Protein AF-A0A8T4LZ49-F1 (afdb_monomer)

Solvent-accessible surface area (backbone atoms only — not comparable to full-atom values): 13316 Å² total; per-residue (Å²): 95,79,39,62,16,75,84,80,66,46,79,37,66,28,42,91,64,69,101,40,47,48,26,28,69,70,57,28,54,73,73,71,58,72,73,68,67,41,66,16,76,84,78,63,50,75,35,56,60,43,73,95,54,20,29,58,67,58,40,39,60,74,76,37,44,67,60,52,49,46,52,48,42,36,72,76,60,71,44,56,63,67,63,48,48,66,46,26,48,32,8,75,86,83,59,47,53,89,60,33,45,79,39,53,76,47,76,83,64,45,92,81,68,53,94,77,70,69,52,70,88,46,52,42,15,26,24,69,64,61,48,50,30,53,74,30,81,88,43,22,64,61,50,45,51,58,39,42,77,71,71,44,86,63,82,89,78,73,83,51,71,62,55,51,66,58,48,47,58,52,52,53,49,54,53,52,55,50,53,55,50,50,55,52,51,53,53,52,52,51,57,49,50,54,51,54,55,57,55,51,74,76,70,63,74,92,69,63,61,68,63,56,49,50,52,52,51,53,50,64,72,64,65,75,76,83,127

pLDDT: mean 86.61, std 12.98, range [36.88, 98.38]

Mean predicted aligned error: 11.85 Å

Sequence (227 aa):
MKGSCIHCKKEKDIAESGKSEGFCHVCYKKILWKPKLLKCRRCNRELPMHAKGLCAGCYNSVFHIEQVNRQNVRKLHNLDMSTYGEITKSCIICGFDKIVDLHHIVDLHHIDRDHKNTSRDNLVGLCPNHHKMVHNRKYRLEVYNQLKEKGFKVPETYESDEVFKIVLPKILKLKKEKLSNETKKEKIEEDLQEKTLTESKKRAPKIDLQKELEKVYEYIKSGKFDL

Foldseek 3Di:
DWDAAPPPRDTDDFDCDDQGHSHDPVRCCVPVDDAAFDQAPPPRDTDRDDPPRHRPVVCCVVPPVVVVVQVCCCVQQVDGPVLQCVQQQAAPQPGHGDAWDKDQLCPPDDPPPDSNPNDSLRIHTHHPVLNVLCVDLVNVVVSVVSVVVVVHDHDPDDDRVVCCVVVVVVVVVVVVVVVVVVVVVVVVVVVVVVVVVVVCVVDDDPDPVVVVVVVVVVVVVVVPPPD

Secondary structure (DSSP, 8-state):
-EEE-TTT--EEEBBSSSTTBTSBHHHHHHHT--PPEEE-TTT--EEEB-GGG-BHHHHHHHHTHHHHHHHHHHHHH---HHHHHHHTSS-TTT---SS-EEEETTSS--SS--TT---GGGEEEE-HHHHHHHHSTTTHHHHHHHHHHTT----S----HHHHHHHHHHHHHHHHHHHHHHHHHHHHHHHHHHHHHHHHTTT-----HHHHHHHHHHHHHTT----

Structure (mmCIF, N/CA/C/O backbone):
data_AF-A0A8T4LZ49-F1
#
_entry.id   AF-A0A8T4LZ49-F1
#
loop_
_atom_site.group_PDB
_atom_site.id
_atom_site.type_symbol
_atom_site.label_atom_id
_atom_site.label_alt_id
_atom_site.label_comp_id
_atom_site.label_asym_id
_atom_site.label_entity_id
_atom_site.label_seq_id
_atom_site.pdbx_PDB_ins_code
_atom_site.Cartn_x
_atom_site.Cartn_y
_atom_site.Cartn_z
_atom_site.occupancy
_atom_site.B_iso_or_equiv
_atom_site.auth_seq_id
_atom_site.auth_comp_id
_atom_site.auth_asym_id
_atom_site.auth_atom_id
_atom_site.pdbx_PDB_model_num
ATOM 1 N N . MET A 1 1 ? 36.745 -6.629 -20.487 1.00 82.38 1 MET A N 1
ATOM 2 C CA . MET A 1 1 ? 38.116 -6.385 -19.996 1.00 82.38 1 MET A CA 1
ATOM 3 C C . MET A 1 1 ? 38.079 -5.394 -18.843 1.00 82.38 1 MET A C 1
ATOM 5 O O . MET A 1 1 ? 37.224 -4.509 -18.836 1.00 82.38 1 MET A O 1
ATOM 9 N N . LYS A 1 2 ? 38.963 -5.557 -17.851 1.00 92.38 2 LYS A N 1
ATOM 10 C CA . LYS A 1 2 ? 39.121 -4.568 -16.778 1.00 92.38 2 LYS A CA 1
ATOM 11 C C . LYS A 1 2 ? 39.955 -3.403 -17.303 1.00 92.38 2 LYS A C 1
ATOM 13 O O . LYS A 1 2 ? 41.006 -3.627 -17.890 1.00 92.38 2 LYS A O 1
ATOM 18 N N . GLY A 1 3 ? 39.490 -2.181 -17.089 1.00 94.06 3 GLY A N 1
ATOM 19 C CA . GLY A 1 3 ? 40.224 -0.972 -17.443 1.00 94.06 3 GLY A CA 1
ATOM 20 C C . GLY A 1 3 ? 39.734 0.242 -16.660 1.00 94.06 3 GLY A C 1
ATOM 21 O O . GLY A 1 3 ? 38.763 0.169 -15.902 1.00 94.06 3 GLY A O 1
ATOM 22 N N . SER A 1 4 ? 40.431 1.368 -16.805 1.00 96.25 4 SER A N 1
ATOM 23 C CA . SER A 1 4 ? 40.115 2.588 -16.058 1.00 96.25 4 SER A CA 1
ATOM 24 C C . SER A 1 4 ? 39.007 3.392 -16.743 1.00 96.25 4 SER A C 1
ATOM 26 O O . SER A 1 4 ? 39.105 3.742 -17.915 1.00 96.25 4 SER A O 1
ATOM 28 N N . CYS A 1 5 ? 37.929 3.691 -16.013 1.00 96.88 5 CYS A N 1
ATOM 29 C CA . CYS A 1 5 ? 36.825 4.512 -16.518 1.00 96.88 5 CYS A CA 1
ATOM 30 C C . CYS A 1 5 ? 37.247 5.982 -16.675 1.00 96.88 5 CYS A C 1
ATOM 32 O O . CYS A 1 5 ? 37.627 6.606 -15.687 1.00 96.88 5 CYS A O 1
ATOM 34 N N . ILE A 1 6 ? 37.047 6.579 -17.854 1.00 97.06 6 ILE A N 1
ATOM 35 C CA . ILE A 1 6 ? 37.432 7.971 -18.165 1.00 97.06 6 ILE A CA 1
ATOM 36 C C . ILE A 1 6 ? 36.848 8.973 -17.155 1.00 97.06 6 ILE A C 1
ATOM 38 O O . ILE A 1 6 ? 37.524 9.909 -16.734 1.00 97.06 6 ILE A O 1
ATOM 42 N N . HIS A 1 7 ? 35.601 8.769 -16.715 1.00 97.00 7 HIS A N 1
ATOM 43 C CA . HIS A 1 7 ? 34.947 9.706 -15.800 1.00 97.00 7 HIS A CA 1
ATOM 44 C C . HIS A 1 7 ? 35.311 9.480 -14.328 1.00 97.00 7 HIS A C 1
ATOM 46 O O . HIS A 1 7 ? 35.568 10.434 -13.601 1.00 97.00 7 HIS A O 1
ATOM 52 N N . CYS A 1 8 ? 35.217 8.247 -13.820 1.00 96.75 8 CYS A N 1
ATOM 53 C CA . CYS A 1 8 ? 35.392 7.996 -12.382 1.00 96.75 8 CYS A CA 1
ATOM 54 C C . CYS A 1 8 ? 36.795 7.515 -12.004 1.00 96.75 8 CYS A C 1
ATOM 56 O O . CYS A 1 8 ? 37.057 7.378 -10.813 1.00 96.75 8 CYS A O 1
ATOM 58 N N . LYS A 1 9 ? 37.662 7.256 -12.992 1.00 97.19 9 LYS A N 1
ATOM 59 C CA . LYS A 1 9 ? 39.055 6.793 -12.864 1.00 97.19 9 LYS A CA 1
ATOM 60 C C . LYS A 1 9 ? 39.241 5.504 -12.054 1.00 97.19 9 LYS A C 1
ATOM 62 O O . LYS A 1 9 ? 40.350 5.177 -11.653 1.00 97.19 9 LYS A O 1
ATOM 67 N N . LYS A 1 10 ? 38.154 4.773 -11.788 1.00 97.00 10 LYS A N 1
ATOM 68 C CA . LYS A 1 10 ? 38.184 3.476 -11.103 1.00 97.00 10 LYS A CA 1
ATOM 69 C C . LYS A 1 10 ? 38.369 2.366 -12.129 1.00 97.00 10 LYS A C 1
ATOM 71 O O . LYS A 1 10 ? 37.715 2.400 -13.175 1.00 97.00 10 LYS A O 1
ATOM 76 N N . GLU A 1 11 ? 39.177 1.370 -11.783 1.00 96.31 11 GLU A N 1
ATOM 77 C CA . GLU A 1 11 ? 39.272 0.120 -12.533 1.00 96.31 11 GLU A CA 1
ATOM 78 C C . GLU A 1 11 ? 37.961 -0.659 -12.424 1.00 96.31 11 GLU A C 1
ATOM 80 O O . GLU A 1 11 ? 37.511 -1.014 -11.331 1.00 96.31 11 GLU A O 1
ATOM 85 N N . LYS A 1 12 ? 37.304 -0.870 -13.562 1.00 95.50 12 LYS A N 1
ATOM 86 C CA . LYS A 1 12 ? 36.038 -1.600 -13.686 1.00 95.50 12 LYS A CA 1
ATOM 87 C C . LYS A 1 12 ? 35.998 -2.325 -15.023 1.00 95.50 12 LYS A C 1
ATOM 89 O O . LYS A 1 12 ? 36.832 -2.087 -15.891 1.00 95.50 12 LYS A O 1
ATOM 94 N N . ASP A 1 13 ? 34.987 -3.162 -15.210 1.00 94.06 13 ASP A N 1
ATOM 95 C CA . ASP A 1 13 ? 34.686 -3.684 -16.536 1.00 94.06 13 ASP A CA 1
ATOM 96 C C . ASP A 1 13 ? 34.249 -2.530 -17.445 1.00 94.06 13 ASP A C 1
ATOM 98 O O . ASP A 1 13 ? 33.261 -1.831 -17.176 1.00 94.06 13 ASP A O 1
ATOM 102 N N . ILE A 1 14 ? 35.039 -2.305 -18.493 1.00 94.75 14 ILE A N 1
ATOM 103 C CA . ILE A 1 14 ? 34.781 -1.312 -19.532 1.00 94.75 14 ILE A CA 1
ATOM 104 C C . ILE A 1 14 ? 34.512 -2.028 -20.854 1.00 94.75 14 ILE A C 1
ATOM 106 O O . ILE A 1 14 ? 35.040 -3.112 -21.113 1.00 94.75 14 ILE A O 1
ATOM 110 N N . ALA A 1 15 ? 33.651 -1.429 -21.675 1.00 90.06 15 ALA A N 1
ATOM 111 C CA . ALA A 1 15 ? 33.456 -1.881 -23.043 1.00 90.06 15 ALA A CA 1
ATOM 112 C C . ALA A 1 15 ? 34.656 -1.435 -23.889 1.00 90.06 15 ALA A C 1
ATOM 114 O O . ALA A 1 15 ? 35.054 -0.273 -23.813 1.00 90.06 15 ALA A O 1
ATOM 115 N N . GLU A 1 16 ? 35.209 -2.349 -24.683 1.00 87.25 16 GLU A N 1
ATOM 116 C CA . GLU A 1 16 ? 36.345 -2.078 -25.579 1.00 87.25 16 GLU A CA 1
ATOM 117 C C . GLU A 1 16 ? 35.930 -1.339 -26.854 1.00 87.25 16 GLU A C 1
ATOM 119 O O . GLU A 1 16 ? 36.753 -0.689 -27.480 1.00 87.25 16 GLU A O 1
ATOM 124 N N . SER A 1 17 ? 34.658 -1.424 -27.246 1.00 86.62 17 SER A N 1
ATOM 125 C CA . SER A 1 17 ? 34.143 -0.758 -28.440 1.00 86.62 17 SER A CA 1
ATOM 126 C C . SER A 1 17 ? 32.672 -0.366 -28.288 1.00 86.62 17 SER A C 1
ATOM 128 O O . SER A 1 17 ? 31.928 -0.901 -27.456 1.00 86.62 17 SER A O 1
ATOM 130 N N . GLY A 1 18 ? 32.238 0.598 -29.101 1.00 90.06 18 GLY A N 1
ATOM 131 C CA . GLY A 1 18 ? 30.848 1.039 -29.199 1.00 90.06 18 GLY A CA 1
ATOM 132 C C . GLY A 1 18 ? 30.521 2.280 -28.364 1.00 90.06 18 GLY A C 1
ATOM 133 O O . GLY A 1 18 ? 31.384 3.024 -27.918 1.00 90.06 18 GLY A O 1
ATOM 134 N N . LYS A 1 19 ? 29.226 2.536 -28.142 1.00 87.62 19 LYS A N 1
ATOM 135 C CA . LYS A 1 19 ? 28.744 3.798 -27.535 1.00 87.62 19 LYS A CA 1
ATOM 136 C C . LYS A 1 19 ? 29.173 4.014 -26.078 1.00 87.62 19 LYS A C 1
ATOM 138 O O . LYS A 1 19 ? 28.976 5.105 -25.551 1.00 87.62 19 LYS A O 1
ATOM 143 N N . SER A 1 20 ? 29.674 2.974 -25.420 1.00 91.12 20 SER A N 1
ATOM 144 C CA . SER A 1 20 ? 30.120 2.983 -24.024 1.00 91.12 20 SER A CA 1
ATOM 145 C C . SER A 1 20 ? 31.635 2.832 -23.875 1.00 91.12 20 SER A C 1
ATOM 147 O O . SER A 1 20 ? 32.100 2.555 -22.771 1.00 91.12 20 SER A O 1
ATOM 149 N N . GLU A 1 21 ? 32.395 2.972 -24.961 1.00 94.88 21 GLU A N 1
ATOM 150 C CA . GLU A 1 21 ? 33.853 2.849 -24.950 1.00 94.88 21 GLU A CA 1
ATOM 151 C C . GLU A 1 21 ? 34.490 3.788 -23.913 1.00 94.88 21 GLU A C 1
ATOM 153 O O . GLU A 1 21 ? 34.159 4.971 -23.831 1.00 94.88 21 GLU A O 1
ATOM 158 N N . GLY A 1 22 ? 35.348 3.233 -23.052 1.00 94.25 22 GLY A N 1
ATOM 159 C CA . GLY A 1 22 ? 36.048 3.981 -22.000 1.00 94.25 22 GLY A CA 1
ATOM 160 C C . GLY A 1 22 ? 35.195 4.416 -20.795 1.00 94.25 22 GLY A C 1
ATOM 161 O O . GLY A 1 22 ? 35.724 4.983 -19.836 1.00 94.25 22 GLY A O 1
ATOM 162 N N . PHE A 1 23 ? 33.892 4.124 -20.765 1.00 96.38 23 PHE A N 1
ATOM 163 C CA . PHE A 1 23 ? 33.030 4.406 -19.614 1.00 96.38 23 PHE A CA 1
ATOM 164 C C . PHE A 1 23 ? 32.622 3.120 -18.898 1.00 96.38 23 PHE A C 1
ATOM 166 O O . PHE A 1 23 ? 32.161 2.159 -19.506 1.00 96.38 23 PHE A O 1
ATOM 173 N N . CYS A 1 24 ? 32.678 3.121 -17.563 1.00 95.69 24 CYS A N 1
ATOM 174 C CA . CYS A 1 24 ? 31.999 2.072 -16.804 1.00 95.69 24 CYS A CA 1
ATOM 175 C C . CYS A 1 24 ? 30.475 2.189 -16.983 1.00 95.69 24 CYS A C 1
ATOM 177 O O . CYS A 1 24 ? 29.944 3.293 -17.138 1.00 95.69 24 CYS A O 1
ATOM 179 N N . HIS A 1 25 ? 29.754 1.070 -16.868 1.00 94.62 25 HIS A N 1
ATOM 180 C CA . HIS A 1 25 ? 28.297 1.005 -17.064 1.00 94.62 25 HIS A CA 1
ATOM 181 C C . HIS A 1 25 ? 27.505 2.058 -16.256 1.00 94.62 25 HIS A C 1
ATOM 183 O O . HIS A 1 25 ? 26.541 2.635 -16.761 1.00 94.62 25 HIS A O 1
ATOM 189 N N . VAL A 1 26 ? 27.929 2.365 -15.022 1.00 95.44 26 VAL A N 1
ATOM 190 C CA . VAL A 1 26 ? 27.278 3.382 -14.171 1.00 95.44 26 VAL A CA 1
ATOM 191 C C . VAL A 1 26 ? 27.479 4.798 -14.726 1.00 95.44 26 VAL A C 1
ATOM 193 O O . VAL A 1 26 ? 26.516 5.556 -14.833 1.00 95.44 26 VAL A O 1
ATOM 196 N N . CYS A 1 27 ? 28.711 5.158 -15.103 1.00 96.19 27 CYS A N 1
ATOM 197 C CA . CYS A 1 27 ? 29.015 6.468 -15.690 1.00 96.19 27 CYS A CA 1
ATOM 198 C C . CYS A 1 27 ? 28.347 6.624 -17.059 1.00 96.19 27 CYS A C 1
ATOM 200 O O . CYS A 1 27 ? 27.740 7.658 -17.322 1.00 96.19 27 CYS A O 1
ATOM 202 N N . TYR A 1 28 ? 28.377 5.577 -17.886 1.00 96.25 28 TYR A N 1
ATOM 203 C CA . TYR A 1 28 ? 27.688 5.550 -19.173 1.00 96.25 28 TYR A CA 1
ATOM 204 C C . TYR A 1 28 ? 26.189 5.845 -19.015 1.00 96.25 28 TYR A C 1
ATOM 206 O O . TYR A 1 28 ? 25.678 6.769 -19.648 1.00 96.25 28 TYR A O 1
ATOM 214 N N . LYS A 1 29 ? 25.501 5.132 -18.108 1.00 94.62 29 LYS A N 1
ATOM 215 C CA . LYS A 1 29 ? 24.071 5.350 -17.835 1.00 94.62 29 LYS A CA 1
ATOM 216 C C . LYS A 1 29 ? 23.751 6.758 -17.337 1.00 94.62 29 LYS A C 1
ATOM 218 O O . LYS A 1 29 ? 22.689 7.277 -17.654 1.00 94.62 29 LYS A O 1
ATOM 223 N N . LYS A 1 30 ? 24.644 7.356 -16.545 1.00 94.38 30 LYS A N 1
ATOM 224 C CA . LYS A 1 30 ? 24.430 8.681 -15.950 1.00 94.38 30 LYS A CA 1
ATOM 225 C C . LYS A 1 30 ? 24.674 9.829 -16.935 1.00 94.38 30 LYS A C 1
ATOM 227 O O . LYS A 1 30 ? 23.998 10.846 -16.843 1.00 94.38 30 LYS A O 1
ATOM 232 N N . ILE A 1 31 ? 25.657 9.693 -17.826 1.00 94.75 31 ILE A N 1
ATOM 233 C CA . ILE A 1 31 ? 26.181 10.817 -18.622 1.00 94.75 31 ILE A CA 1
ATOM 234 C C . ILE A 1 31 ? 25.738 10.723 -20.078 1.00 94.75 31 ILE A C 1
ATOM 236 O O . ILE A 1 31 ? 25.235 11.692 -20.644 1.00 94.75 31 ILE A O 1
ATOM 240 N N . LEU A 1 32 ? 25.948 9.556 -20.688 1.00 93.69 32 LEU A N 1
ATOM 241 C CA . LEU A 1 32 ? 25.804 9.370 -22.130 1.00 93.69 32 LEU A CA 1
ATOM 242 C C . LEU A 1 32 ? 24.441 8.798 -22.504 1.00 93.69 32 LEU A C 1
ATOM 244 O O . LEU A 1 32 ? 23.884 9.138 -23.548 1.00 93.69 32 LEU A O 1
ATOM 248 N N . TRP A 1 33 ? 23.879 7.936 -21.661 1.00 94.44 33 TRP A N 1
ATOM 249 C CA . TRP A 1 33 ? 22.603 7.307 -21.956 1.00 94.44 33 TRP A CA 1
ATOM 250 C C . TRP A 1 33 ? 21.434 8.259 -21.683 1.00 94.44 33 TRP A C 1
ATOM 252 O O . TRP A 1 33 ? 20.965 8.405 -20.557 1.00 94.44 33 TRP A O 1
ATOM 262 N N . LYS A 1 34 ? 20.937 8.889 -22.749 1.00 92.44 34 LYS A N 1
ATOM 263 C CA . LYS A 1 34 ? 19.696 9.670 -22.742 1.00 92.44 34 LYS A CA 1
ATOM 264 C C . LYS A 1 34 ? 18.638 8.901 -23.538 1.00 92.44 34 LYS A C 1
ATOM 266 O O . LYS A 1 34 ? 18.724 8.870 -24.769 1.00 92.44 34 LYS A O 1
ATOM 271 N N . PRO A 1 35 ? 17.683 8.217 -22.884 1.00 93.38 35 PRO A N 1
ATOM 272 C CA . PRO A 1 35 ? 16.662 7.474 -23.608 1.00 93.38 35 PRO A CA 1
ATOM 273 C C . PRO A 1 35 ? 15.818 8.426 -24.463 1.00 93.38 35 PRO A C 1
ATOM 275 O O . PRO A 1 35 ? 15.459 9.517 -24.022 1.00 93.38 35 PRO A O 1
ATOM 278 N N . LYS A 1 36 ? 15.489 8.007 -25.691 1.00 94.38 36 LYS A N 1
ATOM 279 C CA . LYS A 1 36 ? 14.601 8.779 -26.567 1.00 94.38 36 LYS A CA 1
ATOM 280 C C . LYS A 1 36 ? 13.205 8.830 -25.946 1.00 94.38 36 LYS A C 1
ATOM 282 O O . LYS A 1 36 ? 12.640 7.788 -25.608 1.00 94.38 36 LYS A O 1
ATOM 287 N N . LEU A 1 37 ? 12.665 10.037 -25.816 1.00 97.50 37 LEU A N 1
ATOM 288 C CA . LEU A 1 37 ? 11.282 10.245 -25.408 1.00 97.50 37 LEU A CA 1
ATOM 289 C C . LEU A 1 37 ? 10.379 9.958 -26.607 1.00 97.50 37 LEU A C 1
ATOM 291 O O . LEU A 1 37 ? 10.607 10.478 -27.697 1.00 97.50 37 LEU A O 1
ATOM 295 N N . LEU A 1 38 ? 9.377 9.108 -26.418 1.00 97.50 38 LEU A N 1
ATOM 296 C CA . LEU A 1 38 ? 8.349 8.848 -27.422 1.00 97.50 38 LEU A CA 1
ATOM 297 C C . LEU A 1 38 ? 6.978 8.888 -26.740 1.00 97.50 38 LEU A C 1
ATOM 299 O O . LEU A 1 38 ? 6.862 8.713 -25.524 1.00 97.50 38 LEU A O 1
ATOM 303 N N . LYS A 1 39 ? 5.926 9.101 -27.532 1.00 98.38 39 LYS A N 1
ATOM 304 C CA . LYS A 1 39 ? 4.544 9.105 -27.041 1.00 98.38 39 LYS A CA 1
ATOM 305 C C . LYS A 1 39 ? 4.071 7.682 -26.745 1.00 98.38 39 LYS A C 1
ATOM 307 O O . LYS A 1 39 ? 4.138 6.795 -27.596 1.00 98.38 39 LYS A O 1
ATOM 312 N N . CYS A 1 40 ? 3.564 7.464 -25.534 1.00 98.25 40 CYS A N 1
ATOM 313 C CA . CYS A 1 40 ? 2.978 6.188 -25.137 1.00 98.25 40 CYS A CA 1
ATOM 314 C C . CYS A 1 40 ? 1.639 5.941 -25.839 1.00 98.25 40 CYS A C 1
ATOM 316 O O . CYS A 1 40 ? 0.732 6.753 -25.703 1.00 98.25 40 CYS A O 1
ATOM 318 N N . ARG A 1 41 ? 1.462 4.776 -26.478 1.00 98.00 41 ARG A N 1
ATOM 319 C CA . ARG A 1 41 ? 0.231 4.440 -27.224 1.00 98.00 41 ARG A CA 1
ATOM 320 C C . ARG A 1 41 ? -1.051 4.396 -26.377 1.00 98.00 41 ARG A C 1
ATOM 322 O O . ARG A 1 41 ? -2.134 4.473 -26.935 1.00 98.00 41 ARG A O 1
ATOM 329 N N . ARG A 1 42 ? -0.942 4.233 -25.049 1.00 97.19 42 ARG A N 1
ATOM 330 C CA . ARG A 1 42 ? -2.098 4.125 -24.132 1.00 97.19 42 ARG A CA 1
ATOM 331 C C . ARG A 1 42 ? -2.431 5.431 -23.412 1.00 97.19 42 ARG A C 1
ATOM 333 O O . ARG A 1 42 ? -3.597 5.778 -23.306 1.00 97.19 42 ARG A O 1
ATOM 340 N N . CYS A 1 43 ? -1.430 6.117 -22.855 1.00 97.69 43 CYS A N 1
ATOM 341 C CA . CYS A 1 43 ? -1.651 7.327 -22.046 1.00 97.69 43 CYS A CA 1
ATOM 342 C C . CYS A 1 43 ? -1.176 8.622 -22.716 1.00 97.69 43 CYS A C 1
ATOM 344 O O . CYS A 1 43 ? -1.253 9.672 -22.089 1.00 97.69 43 CYS A O 1
ATOM 346 N N . ASN A 1 44 ? -0.627 8.554 -23.934 1.00 98.06 44 ASN A N 1
ATOM 347 C CA . ASN A 1 44 ? -0.144 9.683 -24.741 1.00 98.06 44 ASN A CA 1
ATOM 348 C C . ASN A 1 44 ? 0.948 10.570 -24.111 1.00 98.06 44 ASN A C 1
ATOM 350 O O . ASN A 1 44 ? 1.363 11.550 -24.721 1.00 98.06 44 ASN A O 1
ATOM 354 N N . ARG A 1 45 ? 1.473 10.213 -22.932 1.00 97.69 45 ARG A N 1
ATOM 355 C CA . ARG A 1 45 ? 2.607 10.904 -22.299 1.00 97.69 45 ARG A CA 1
ATOM 356 C C . ARG A 1 45 ? 3.913 10.645 -23.054 1.00 97.69 45 ARG A C 1
ATOM 358 O O . ARG A 1 45 ? 4.151 9.516 -23.490 1.00 97.69 45 ARG A O 1
ATOM 365 N N . GLU A 1 46 ? 4.763 11.665 -23.140 1.00 97.94 46 GLU A N 1
ATOM 366 C CA . GLU A 1 46 ? 6.117 11.586 -23.700 1.00 97.94 46 GLU A CA 1
ATOM 367 C C . GLU A 1 46 ? 7.107 11.131 -22.630 1.00 97.94 46 GLU A C 1
ATOM 369 O O . GLU A 1 46 ? 7.424 11.862 -21.694 1.00 97.94 46 GLU A O 1
ATOM 374 N N . LEU A 1 47 ? 7.552 9.880 -22.728 1.00 97.25 47 LEU A N 1
ATOM 375 C CA . LEU A 1 47 ? 8.396 9.236 -21.723 1.00 97.25 47 LEU A CA 1
ATOM 376 C C . LEU A 1 47 ? 9.417 8.312 -22.405 1.00 97.25 47 LEU A C 1
ATOM 378 O O . LEU A 1 47 ? 9.223 7.925 -23.561 1.00 97.25 47 LEU A O 1
ATOM 382 N N . PRO A 1 48 ? 10.486 7.902 -21.699 1.00 96.19 48 PRO A N 1
ATOM 383 C CA . PRO A 1 48 ? 11.295 6.762 -22.108 1.00 96.19 48 PRO A CA 1
ATOM 384 C C . PRO A 1 48 ? 10.399 5.534 -22.280 1.00 96.19 48 PRO A C 1
ATOM 386 O O . PRO A 1 48 ? 9.695 5.123 -21.350 1.00 96.19 48 PRO A O 1
ATOM 389 N N . MET A 1 49 ? 10.395 4.966 -23.481 1.00 95.75 49 MET A N 1
ATOM 390 C CA . MET A 1 49 ? 9.507 3.851 -23.785 1.00 95.75 49 MET A CA 1
ATOM 391 C C . MET A 1 49 ? 10.078 2.526 -23.325 1.00 95.75 49 MET A C 1
ATOM 393 O O . MET A 1 49 ? 11.273 2.262 -23.438 1.00 95.75 49 MET A O 1
ATOM 397 N N . HIS A 1 50 ? 9.175 1.682 -22.840 1.00 94.75 50 HIS A N 1
ATOM 398 C CA . HIS A 1 50 ? 9.441 0.275 -22.628 1.00 94.75 50 HIS A CA 1
ATOM 399 C C . HIS A 1 50 ? 9.094 -0.513 -23.905 1.00 94.75 50 HIS A C 1
ATOM 401 O O . HIS A 1 50 ? 8.840 0.051 -24.975 1.00 94.75 50 HIS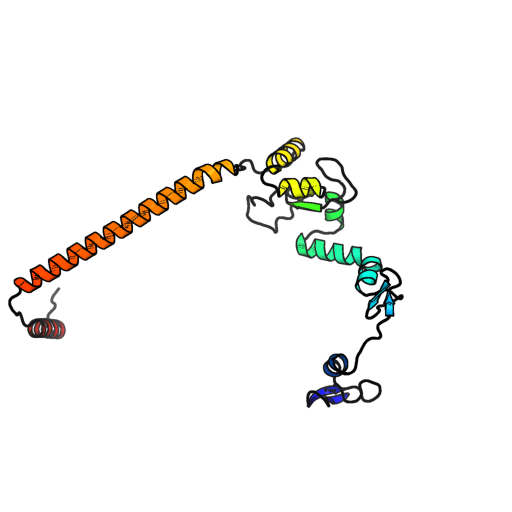 A O 1
ATOM 407 N N . ALA A 1 51 ? 9.061 -1.839 -23.800 1.00 94.31 51 ALA A N 1
ATOM 408 C CA . ALA A 1 51 ? 8.613 -2.717 -24.870 1.00 94.31 51 ALA A CA 1
ATOM 409 C C . ALA A 1 51 ? 7.173 -2.404 -25.342 1.00 94.31 51 ALA A C 1
ATOM 411 O O . ALA A 1 51 ? 6.353 -1.835 -24.615 1.00 94.31 51 ALA A O 1
ATOM 412 N N . LYS A 1 52 ? 6.858 -2.815 -26.579 1.00 96.56 52 LYS A N 1
ATOM 413 C CA . LYS A 1 52 ? 5.521 -2.723 -27.207 1.00 96.56 52 LYS A CA 1
ATOM 414 C C . LYS A 1 52 ? 4.947 -1.304 -27.348 1.00 96.56 52 LYS A C 1
ATOM 416 O O . LYS A 1 52 ? 3.740 -1.139 -27.504 1.00 96.56 52 LYS A O 1
ATOM 421 N N . GLY A 1 53 ? 5.783 -0.265 -27.305 1.00 96.56 53 GLY A N 1
ATOM 422 C CA . GLY A 1 53 ? 5.301 1.111 -27.452 1.00 96.56 53 GLY A CA 1
ATOM 423 C C . GLY A 1 53 ? 4.414 1.563 -26.287 1.00 96.56 53 GLY A C 1
ATOM 424 O O . GLY A 1 53 ? 3.557 2.432 -26.464 1.00 96.56 53 GLY A O 1
ATOM 425 N N . LEU A 1 54 ? 4.646 1.021 -25.085 1.00 97.88 54 LEU A N 1
ATOM 426 C CA . LEU A 1 54 ? 4.055 1.498 -23.834 1.00 97.88 54 LEU A CA 1
ATOM 427 C C . LEU A 1 54 ? 5.123 2.113 -22.920 1.00 97.88 54 LEU A C 1
ATOM 429 O O . LEU A 1 54 ? 6.271 1.671 -22.895 1.00 97.88 54 LEU A O 1
ATOM 433 N N . CYS A 1 55 ? 4.750 3.138 -22.151 1.00 97.38 55 CYS A N 1
ATOM 434 C CA . CYS A 1 55 ? 5.598 3.615 -21.057 1.00 97.38 55 CYS A CA 1
ATOM 435 C C . CYS A 1 55 ? 5.650 2.560 -19.940 1.00 97.38 55 CYS A C 1
ATOM 437 O O . CYS A 1 55 ? 4.750 1.723 -19.843 1.00 97.38 55 CYS A O 1
ATOM 439 N N . ALA A 1 56 ? 6.660 2.623 -19.067 1.00 96.81 56 ALA A N 1
ATOM 440 C CA . ALA A 1 56 ? 6.855 1.634 -18.000 1.00 96.81 56 ALA A CA 1
ATOM 441 C C . ALA A 1 56 ? 5.596 1.408 -17.135 1.00 96.81 56 ALA A C 1
ATOM 443 O O . ALA A 1 56 ? 5.221 0.269 -16.870 1.00 96.81 56 ALA A O 1
ATOM 444 N N . GLY A 1 57 ? 4.883 2.479 -16.764 1.00 96.19 57 GLY A N 1
ATOM 445 C CA . GLY A 1 57 ? 3.650 2.374 -15.975 1.00 96.19 57 GLY A CA 1
ATOM 446 C C . GLY A 1 57 ? 2.513 1.661 -16.715 1.00 96.19 57 GLY A C 1
ATOM 447 O O . GLY A 1 57 ? 1.884 0.761 -16.164 1.00 96.19 57 GLY A O 1
ATOM 448 N N . CYS A 1 58 ? 2.270 2.012 -17.983 1.00 97.50 58 CYS A N 1
ATOM 449 C CA . CYS A 1 58 ? 1.260 1.328 -18.794 1.00 97.50 58 CYS A CA 1
ATOM 450 C C . CYS A 1 58 ? 1.651 -0.124 -19.076 1.00 97.50 58 CYS A C 1
ATOM 452 O O . CYS A 1 58 ? 0.781 -0.984 -19.046 1.00 97.50 58 CYS A O 1
ATOM 454 N N . TYR A 1 59 ? 2.934 -0.398 -19.317 1.00 97.69 59 TYR A N 1
ATOM 455 C CA . TYR A 1 59 ? 3.442 -1.751 -19.524 1.00 97.69 59 TYR A CA 1
ATOM 456 C C . TYR A 1 59 ? 3.182 -2.630 -18.293 1.00 97.69 59 TYR A C 1
ATOM 458 O O . TYR A 1 59 ? 2.569 -3.687 -18.418 1.0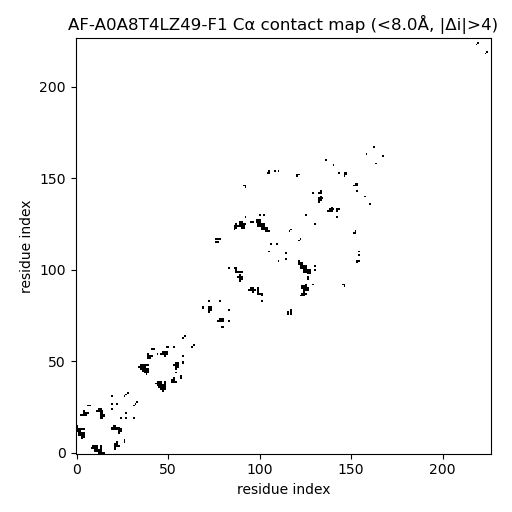0 97.69 59 TYR A O 1
ATOM 466 N N . ASN A 1 60 ? 3.538 -2.149 -17.098 1.00 96.12 60 ASN A N 1
ATOM 467 C CA . ASN A 1 60 ? 3.289 -2.871 -15.850 1.00 96.12 60 ASN A CA 1
ATOM 468 C C . ASN A 1 60 ? 1.793 -3.060 -15.582 1.00 96.12 60 ASN A C 1
ATOM 470 O O . ASN A 1 60 ? 1.375 -4.153 -15.219 1.00 96.12 60 ASN A O 1
ATOM 474 N N . SER A 1 61 ? 0.977 -2.029 -15.818 1.00 95.88 61 SER A N 1
ATOM 475 C CA . SER A 1 61 ? -0.478 -2.118 -15.651 1.00 95.88 61 SER A CA 1
ATOM 476 C C . SER A 1 61 ? -1.134 -3.136 -16.590 1.00 95.88 61 SER A C 1
ATOM 478 O O . SER A 1 61 ? -2.120 -3.742 -16.193 1.00 95.88 61 SER A O 1
ATOM 480 N N . VAL A 1 62 ? -0.639 -3.306 -17.821 1.00 96.00 62 VAL A N 1
ATOM 481 C CA . VAL A 1 62 ? -1.227 -4.256 -18.784 1.00 96.00 62 VAL A CA 1
ATOM 482 C C . VAL A 1 62 ? -0.718 -5.675 -18.553 1.00 96.00 62 VAL A C 1
ATOM 484 O O . VAL A 1 62 ? -1.507 -6.608 -18.587 1.00 96.00 62 VAL A O 1
ATOM 487 N N . PHE A 1 63 ? 0.588 -5.851 -18.348 1.00 96.31 63 PHE A N 1
ATOM 488 C CA . PHE A 1 63 ? 1.210 -7.179 -18.410 1.00 96.31 63 PHE A CA 1
ATOM 489 C C . PHE A 1 63 ? 1.611 -7.756 -17.052 1.00 96.31 63 PHE A C 1
ATOM 491 O O . PHE A 1 63 ? 1.839 -8.957 -16.956 1.00 96.31 63 PHE A O 1
ATOM 498 N N . HIS A 1 64 ? 1.723 -6.930 -16.009 1.00 95.44 64 HIS A N 1
ATOM 499 C CA . HIS A 1 64 ? 2.290 -7.351 -14.723 1.00 95.44 64 H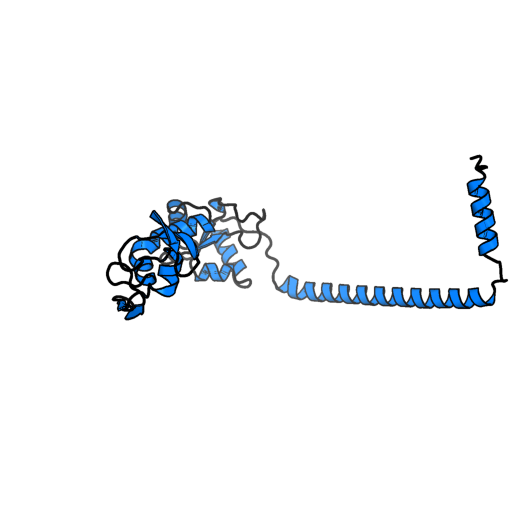IS A CA 1
ATOM 500 C C . HIS A 1 64 ? 1.436 -6.973 -13.511 1.00 95.44 64 HIS A C 1
ATOM 502 O O . HIS A 1 64 ? 1.874 -7.190 -12.382 1.00 95.44 64 HIS A O 1
ATOM 508 N N . ILE A 1 65 ? 0.227 -6.438 -13.705 1.00 93.56 65 ILE A N 1
ATOM 509 C CA . ILE A 1 65 ? -0.606 -5.968 -12.591 1.00 93.56 65 ILE A CA 1
ATOM 510 C C . ILE A 1 65 ? -0.950 -7.099 -11.617 1.00 93.56 65 ILE A C 1
ATOM 512 O O . ILE A 1 65 ? -0.813 -6.931 -10.410 1.00 93.56 65 ILE A O 1
ATOM 516 N N . GLU A 1 66 ? -1.279 -8.287 -12.123 1.00 91.12 66 GLU A N 1
ATOM 517 C CA . GLU A 1 66 ? -1.588 -9.455 -11.292 1.00 91.12 66 GLU A CA 1
ATOM 518 C C . GLU A 1 66 ? -0.373 -9.948 -10.500 1.00 91.12 66 GLU A C 1
ATOM 520 O O . GLU A 1 66 ? -0.486 -10.303 -9.328 1.00 91.12 66 GLU A O 1
ATOM 525 N N . GLN A 1 67 ? 0.812 -9.939 -11.116 1.00 93.94 67 GLN A N 1
ATOM 526 C CA . GLN A 1 67 ? 2.050 -10.341 -10.453 1.00 93.94 67 GLN A CA 1
ATOM 527 C C . GLN A 1 67 ? 2.443 -9.343 -9.358 1.00 93.94 67 GLN A C 1
ATOM 529 O O . GLN A 1 67 ? 2.849 -9.757 -8.271 1.00 93.94 67 GLN A O 1
ATOM 534 N N . VAL A 1 68 ? 2.293 -8.043 -9.628 1.00 92.06 68 VAL A N 1
ATOM 535 C CA . VAL A 1 68 ? 2.502 -6.980 -8.637 1.00 92.06 68 VAL A CA 1
ATOM 536 C C . VAL A 1 68 ? 1.520 -7.146 -7.478 1.00 92.06 68 VAL A C 1
ATOM 538 O O . VAL A 1 68 ? 1.948 -7.154 -6.327 1.00 92.06 68 VAL A O 1
ATOM 541 N N . ASN A 1 69 ? 0.236 -7.375 -7.762 1.00 89.12 69 ASN A N 1
ATOM 542 C CA . ASN A 1 69 ? -0.778 -7.610 -6.736 1.00 89.12 69 ASN A CA 1
ATOM 543 C C . ASN A 1 69 ? -0.450 -8.845 -5.891 1.00 89.12 69 ASN A C 1
ATOM 545 O O . ASN A 1 69 ? -0.431 -8.751 -4.669 1.00 89.12 69 ASN A O 1
ATOM 549 N N . ARG A 1 70 ? -0.074 -9.968 -6.512 1.00 93.12 70 ARG A N 1
ATOM 550 C CA . ARG A 1 70 ? 0.359 -11.184 -5.804 1.00 93.12 70 ARG A CA 1
ATOM 551 C C . ARG A 1 70 ? 1.532 -10.918 -4.860 1.00 93.12 70 ARG A C 1
ATOM 553 O O . ARG A 1 70 ? 1.544 -11.404 -3.732 1.00 93.12 70 ARG A O 1
ATOM 560 N N . GLN A 1 71 ? 2.534 -10.163 -5.311 1.00 93.75 71 GLN A N 1
ATOM 561 C CA . GLN A 1 71 ? 3.679 -9.807 -4.472 1.00 93.75 71 GLN A CA 1
ATOM 562 C C . GLN A 1 71 ? 3.283 -8.872 -3.329 1.00 93.75 71 GLN A C 1
ATOM 564 O O . GLN A 1 71 ? 3.769 -9.051 -2.215 1.00 93.75 71 GLN A O 1
ATOM 569 N N . ASN A 1 72 ? 2.405 -7.904 -3.586 1.00 90.62 72 ASN A N 1
ATOM 570 C CA . ASN A 1 72 ? 1.909 -6.989 -2.564 1.00 90.62 72 ASN A CA 1
ATOM 571 C C . ASN A 1 72 ? 1.094 -7.735 -1.504 1.00 90.62 72 ASN A C 1
ATOM 573 O O . ASN A 1 72 ? 1.354 -7.548 -0.322 1.00 90.62 72 ASN A O 1
ATOM 577 N N . VAL A 1 73 ? 0.202 -8.645 -1.906 1.00 89.44 73 VAL A N 1
ATOM 578 C CA . VAL A 1 73 ? -0.572 -9.499 -0.988 1.00 89.44 73 VAL A CA 1
ATOM 579 C C . VAL A 1 73 ? 0.355 -10.330 -0.103 1.00 89.44 73 VAL A C 1
ATOM 581 O O . VAL A 1 73 ? 0.204 -10.329 1.117 1.00 89.44 73 VAL A O 1
ATOM 584 N N . ARG A 1 74 ? 1.375 -10.970 -0.688 1.00 90.62 74 ARG A N 1
ATOM 585 C CA . ARG A 1 74 ? 2.365 -11.745 0.076 1.00 90.62 74 ARG A CA 1
ATOM 586 C C . ARG A 1 74 ? 3.162 -10.883 1.053 1.00 90.62 74 ARG A C 1
ATOM 588 O O . ARG A 1 74 ? 3.407 -11.311 2.169 1.00 90.62 74 ARG A O 1
ATOM 595 N N . LYS A 1 75 ? 3.565 -9.674 0.655 1.00 90.56 75 LYS A N 1
ATOM 596 C CA . LYS A 1 75 ? 4.356 -8.775 1.512 1.00 90.56 75 LYS A CA 1
ATOM 597 C C . LYS A 1 75 ? 3.538 -8.133 2.631 1.00 90.56 75 LYS A C 1
ATOM 599 O O . LYS A 1 75 ? 4.067 -7.966 3.722 1.00 90.56 75 LYS A O 1
ATOM 604 N N . LEU A 1 76 ? 2.300 -7.733 2.344 1.00 86.44 76 LEU A N 1
ATOM 605 C CA . LEU A 1 76 ? 1.453 -6.985 3.277 1.00 86.44 76 LEU A CA 1
ATOM 606 C C . LEU A 1 76 ? 0.679 -7.906 4.219 1.00 86.44 76 LEU A C 1
ATOM 608 O O . LEU A 1 76 ? 0.595 -7.613 5.404 1.00 86.44 76 LEU A O 1
ATOM 612 N N . HIS A 1 77 ? 0.140 -9.011 3.700 1.00 85.06 77 HIS A N 1
ATOM 613 C CA . HIS A 1 77 ? -0.754 -9.893 4.454 1.00 85.06 77 HIS A CA 1
ATOM 614 C C . HIS A 1 77 ? -0.162 -11.277 4.720 1.00 85.06 77 HIS A C 1
ATOM 616 O O . HIS A 1 77 ? -0.758 -12.039 5.467 1.00 85.06 77 HIS A O 1
ATOM 622 N N . ASN A 1 78 ? 0.983 -11.628 4.119 1.00 90.00 78 ASN A N 1
ATOM 623 C CA . ASN A 1 78 ? 1.578 -12.965 4.225 1.00 90.00 78 ASN A CA 1
ATOM 624 C C . ASN A 1 78 ? 0.603 -14.101 3.836 1.00 90.00 78 ASN A C 1
ATOM 626 O O . ASN A 1 78 ? 0.611 -15.178 4.424 1.00 90.00 78 ASN A O 1
ATOM 630 N N . LEU A 1 79 ? -0.247 -13.851 2.832 1.00 89.81 79 LEU A N 1
ATOM 631 C CA . LEU A 1 79 ? -1.225 -14.810 2.309 1.00 89.81 79 LEU A CA 1
ATOM 632 C C . LEU A 1 79 ? -0.861 -15.265 0.897 1.00 89.81 79 LEU A C 1
ATOM 634 O O . LEU A 1 79 ? -0.243 -14.526 0.121 1.00 89.81 79 LEU A O 1
ATOM 638 N N . ASP A 1 80 ? -1.294 -16.475 0.540 1.00 92.19 80 ASP A N 1
ATOM 639 C CA . ASP A 1 80 ? -1.310 -16.887 -0.860 1.00 92.19 80 ASP A CA 1
ATOM 640 C C . ASP A 1 80 ? -2.464 -16.219 -1.627 1.00 92.19 80 ASP A C 1
ATOM 642 O O . ASP A 1 80 ? -3.495 -15.849 -1.059 1.00 92.19 80 ASP A O 1
ATOM 646 N N . MET A 1 81 ? -2.283 -16.063 -2.940 1.00 91.31 81 MET A N 1
ATOM 647 C CA . MET A 1 81 ? -3.258 -15.412 -3.811 1.00 91.31 81 MET A CA 1
ATOM 648 C C . MET A 1 81 ? -4.593 -16.164 -3.861 1.00 91.31 81 MET A C 1
ATOM 650 O O . MET A 1 81 ? -5.625 -15.511 -3.983 1.00 91.31 81 MET A O 1
ATOM 654 N N . SER A 1 82 ? -4.590 -17.502 -3.754 1.00 94.00 82 SER A N 1
ATOM 655 C CA . SER A 1 82 ? -5.832 -18.292 -3.746 1.00 94.00 82 SER A CA 1
ATOM 656 C C . SER A 1 82 ? -6.678 -17.956 -2.522 1.00 94.00 82 SER A C 1
ATOM 658 O O . SER A 1 82 ? -7.825 -17.534 -2.652 1.00 94.00 82 SER A O 1
ATOM 660 N N . THR A 1 83 ? -6.078 -18.036 -1.332 1.00 92.06 83 THR A N 1
ATOM 661 C CA . THR A 1 83 ? -6.739 -17.701 -0.065 1.00 92.06 83 THR A CA 1
ATOM 662 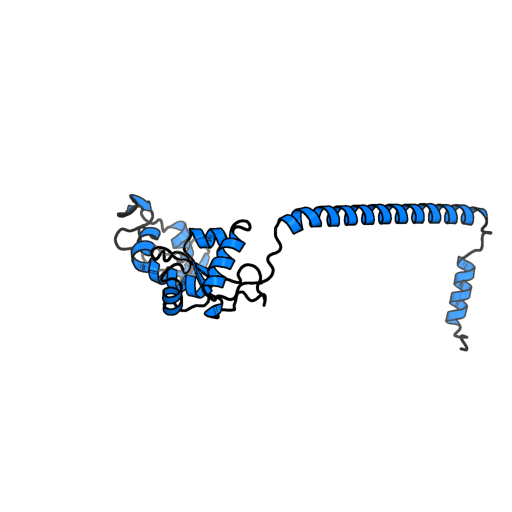C C . THR A 1 83 ? -7.213 -16.251 -0.051 1.00 92.06 83 THR A C 1
ATOM 664 O O . THR A 1 83 ? -8.337 -15.971 0.359 1.00 92.06 83 THR A O 1
ATOM 667 N N . TYR A 1 84 ? -6.381 -15.323 -0.538 1.00 92.06 84 TYR A N 1
ATOM 668 C CA . TYR A 1 84 ? -6.762 -13.919 -0.667 1.00 92.06 84 TYR A CA 1
ATOM 669 C C . TYR A 1 84 ? -7.986 -13.749 -1.574 1.00 92.06 84 TYR A C 1
ATOM 671 O O . TYR A 1 84 ? -8.941 -13.087 -1.177 1.00 92.06 84 TYR A O 1
ATOM 679 N N . GLY A 1 85 ? -7.989 -14.375 -2.755 1.00 92.56 85 GLY A N 1
ATOM 680 C CA . GLY A 1 85 ? -9.107 -14.335 -3.701 1.00 92.56 85 GLY A CA 1
ATOM 681 C C . GLY A 1 85 ? -10.398 -14.948 -3.150 1.00 92.56 85 GLY A C 1
ATOM 682 O O . GLY A 1 85 ? -11.474 -14.405 -3.378 1.00 92.56 85 GLY A O 1
ATOM 683 N N . GLU A 1 86 ? -10.308 -16.034 -2.380 1.00 94.50 86 GLU A N 1
ATOM 684 C CA . GLU A 1 86 ? -11.463 -16.643 -1.706 1.00 94.50 86 GLU A CA 1
ATOM 685 C C . GLU A 1 86 ? -12.095 -15.698 -0.676 1.00 94.50 86 GLU A C 1
ATOM 687 O O . GLU A 1 86 ? -13.316 -15.553 -0.647 1.00 94.50 86 GLU A O 1
ATOM 692 N N . ILE A 1 87 ? -11.277 -15.031 0.146 1.00 92.62 87 ILE A N 1
ATOM 693 C CA . ILE A 1 87 ? -11.757 -14.100 1.180 1.00 92.62 87 ILE A CA 1
ATOM 694 C C . ILE A 1 87 ? -12.294 -12.806 0.550 1.00 92.62 87 ILE A C 1
ATOM 696 O O . ILE A 1 87 ? -13.307 -12.268 0.992 1.00 92.62 87 ILE A O 1
ATOM 700 N N . THR A 1 88 ? -11.638 -12.310 -0.501 1.00 93.19 88 THR A N 1
ATOM 701 C CA . THR A 1 88 ? -11.989 -11.054 -1.191 1.00 93.19 88 THR A CA 1
ATOM 702 C C . THR A 1 88 ? -12.966 -11.244 -2.352 1.00 93.19 88 THR A C 1
ATOM 704 O O . THR A 1 88 ? -13.162 -10.337 -3.153 1.00 93.19 88 THR A O 1
ATOM 707 N N . LYS A 1 89 ? -13.634 -12.397 -2.452 1.00 95.38 89 LYS A N 1
ATOM 708 C CA . LYS A 1 89 ? -14.582 -12.665 -3.543 1.00 95.38 89 LYS A CA 1
ATOM 709 C C . LYS A 1 89 ? -15.795 -11.728 -3.520 1.00 95.38 89 LYS A C 1
ATOM 711 O O . LYS A 1 89 ? -16.273 -11.303 -4.565 1.00 95.38 89 LYS A O 1
ATOM 716 N N . SER A 1 90 ? -16.308 -11.429 -2.331 1.00 96.12 90 SER A N 1
ATOM 717 C CA . SER A 1 90 ? -17.461 -10.551 -2.132 1.00 96.12 90 SER A CA 1
ATOM 718 C C . SER A 1 90 ? -17.433 -9.940 -0.739 1.00 96.12 90 SER A C 1
ATOM 720 O O . SER A 1 90 ? -16.980 -10.571 0.214 1.00 96.12 90 SER A O 1
ATOM 722 N N . CYS A 1 91 ? -17.964 -8.730 -0.598 1.00 96.12 91 CYS A N 1
ATOM 723 C CA . CYS A 1 91 ? -18.122 -8.089 0.696 1.00 96.12 91 CYS A CA 1
ATOM 724 C C . CYS A 1 91 ? -19.075 -8.901 1.565 1.00 96.12 91 CYS A C 1
ATOM 726 O O . CYS A 1 91 ? -20.236 -9.092 1.202 1.00 96.12 91 CYS A O 1
ATOM 728 N N . ILE A 1 92 ? -18.607 -9.313 2.743 1.00 95.69 92 ILE A N 1
ATOM 729 C CA . ILE A 1 92 ? -19.408 -10.167 3.616 1.00 95.69 92 ILE A CA 1
ATOM 730 C C . ILE A 1 92 ? -20.696 -9.485 4.065 1.00 95.69 92 ILE A C 1
ATOM 732 O O . ILE A 1 92 ? -21.670 -10.175 4.309 1.00 95.69 92 ILE A O 1
ATOM 736 N N . ILE A 1 93 ? -20.737 -8.151 4.128 1.00 95.44 93 ILE A N 1
ATOM 737 C CA . ILE A 1 93 ? -21.873 -7.367 4.628 1.00 95.44 93 ILE A CA 1
ATOM 738 C C . ILE A 1 93 ? -22.955 -7.194 3.562 1.00 95.44 93 ILE A C 1
ATOM 740 O O . ILE A 1 93 ? -24.084 -7.635 3.773 1.00 95.44 93 ILE A O 1
ATOM 744 N N . CYS A 1 94 ? -22.608 -6.595 2.420 1.00 97.06 94 CYS A N 1
ATOM 745 C CA . CYS A 1 94 ? -23.572 -6.207 1.384 1.00 97.06 94 CYS A CA 1
ATOM 746 C C . CYS A 1 94 ? -23.510 -7.040 0.096 1.00 97.06 94 CYS A C 1
ATOM 748 O O . CYS A 1 94 ? -24.283 -6.782 -0.820 1.00 97.06 94 CYS A O 1
ATOM 750 N N . GLY A 1 95 ? -22.576 -7.988 -0.017 1.00 96.69 95 GLY A N 1
ATOM 751 C CA . GLY A 1 95 ? -22.430 -8.850 -1.193 1.00 96.69 95 GLY A CA 1
ATOM 752 C C . GLY A 1 95 ? -21.757 -8.205 -2.411 1.00 96.69 95 GLY A C 1
ATOM 753 O O . GLY A 1 95 ? -21.662 -8.848 -3.448 1.00 96.69 95 GLY A O 1
ATOM 754 N N . PHE A 1 96 ? -21.266 -6.964 -2.317 1.00 96.00 96 PHE A N 1
ATOM 755 C CA . PHE A 1 96 ? -20.546 -6.306 -3.418 1.00 96.00 96 PHE A CA 1
ATOM 756 C C . PHE A 1 96 ? -19.279 -7.083 -3.817 1.00 96.00 96 PHE A C 1
ATOM 758 O O . PHE A 1 96 ? -18.461 -7.372 -2.950 1.00 96.00 96 PHE A O 1
ATOM 765 N N . ASP A 1 97 ? -19.089 -7.373 -5.104 1.00 96.06 97 ASP A N 1
ATOM 766 C CA . ASP A 1 97 ? -18.113 -8.350 -5.625 1.00 96.06 97 ASP A CA 1
ATOM 767 C C . ASP A 1 97 ? -17.077 -7.774 -6.612 1.00 96.06 97 ASP A C 1
ATOM 769 O O . ASP A 1 97 ? -16.179 -8.482 -7.058 1.00 96.06 97 ASP A O 1
ATOM 773 N N . LYS A 1 98 ? -17.158 -6.482 -6.961 1.00 92.81 98 LYS A N 1
ATOM 774 C CA . LYS A 1 98 ? -16.254 -5.879 -7.964 1.00 92.81 98 LYS A CA 1
ATOM 775 C C . LYS A 1 98 ? -14.895 -5.480 -7.398 1.00 92.81 98 LYS A C 1
ATOM 777 O O . LYS A 1 98 ? -13.865 -5.700 -8.023 1.00 92.81 98 LYS A O 1
ATOM 782 N N . ILE A 1 99 ? -14.913 -4.796 -6.257 1.00 88.56 99 ILE A N 1
ATOM 783 C CA . ILE A 1 99 ? -13.721 -4.306 -5.560 1.00 88.56 99 ILE A CA 1
ATOM 784 C C . ILE A 1 99 ? -13.955 -4.594 -4.088 1.00 88.56 99 ILE A C 1
ATOM 786 O O . ILE A 1 99 ? -14.841 -4.004 -3.467 1.00 88.56 99 ILE A O 1
ATOM 790 N N . VAL A 1 100 ? -13.195 -5.536 -3.554 1.00 86.62 100 VAL A N 1
ATOM 791 C CA . VAL A 1 100 ? -13.278 -5.963 -2.164 1.00 86.62 100 VAL A CA 1
ATOM 792 C C . VAL A 1 100 ? -11.856 -6.005 -1.649 1.00 86.62 100 VAL A C 1
ATOM 794 O O . VAL A 1 100 ? -11.009 -6.707 -2.195 1.00 86.62 100 VAL A O 1
ATOM 797 N N . ASP A 1 101 ? -11.607 -5.221 -0.613 1.00 85.56 101 ASP A N 1
ATOM 798 C CA . ASP A 1 101 ? -10.325 -5.187 0.060 1.00 85.56 101 ASP A CA 1
ATOM 799 C C . ASP A 1 101 ? -10.358 -6.158 1.238 1.00 85.56 101 ASP A C 1
ATOM 801 O O . ASP A 1 101 ? -11.389 -6.368 1.889 1.00 85.56 101 ASP A O 1
ATOM 805 N N . LEU A 1 102 ? -9.203 -6.752 1.519 1.00 85.56 102 LEU A N 1
ATOM 806 C CA . LEU A 1 102 ? -9.013 -7.537 2.726 1.00 85.56 102 LEU A CA 1
ATOM 807 C C . LEU A 1 102 ? -8.925 -6.589 3.920 1.00 85.56 102 LEU A C 1
ATOM 809 O O . LEU A 1 102 ? -8.119 -5.658 3.923 1.00 85.56 102 LEU A O 1
ATOM 813 N N . HIS A 1 103 ? -9.727 -6.855 4.940 1.00 81.69 103 HIS A N 1
ATOM 814 C CA . HIS A 1 103 ? -9.677 -6.151 6.205 1.00 81.69 103 HIS A CA 1
ATOM 815 C C . HIS A 1 103 ? -9.424 -7.150 7.333 1.00 81.69 103 HIS A C 1
ATOM 817 O O . HIS A 1 103 ? -10.038 -8.221 7.367 1.00 81.69 103 HIS A O 1
ATOM 823 N N . HIS A 1 104 ? -8.529 -6.811 8.261 1.00 69.56 104 HIS A N 1
ATOM 824 C CA . HIS A 1 104 ? -8.386 -7.601 9.476 1.00 69.56 104 HIS A CA 1
ATOM 825 C C . HIS A 1 104 ? -9.467 -7.116 10.445 1.00 69.56 104 HIS A C 1
ATOM 827 O O . HIS A 1 104 ? -9.473 -5.950 10.830 1.00 69.56 104 HIS A O 1
ATOM 833 N N . ILE A 1 105 ? -10.387 -7.994 10.861 1.00 55.22 105 ILE A N 1
ATOM 834 C CA . ILE A 1 105 ? -11.477 -7.631 11.799 1.00 55.22 105 ILE A CA 1
ATOM 835 C C . ILE A 1 105 ? -10.896 -7.044 13.098 1.00 55.22 105 ILE A C 1
ATOM 837 O O . ILE A 1 105 ? -11.495 -6.202 13.765 1.00 55.22 105 ILE A O 1
ATOM 841 N N . VAL A 1 106 ? -9.683 -7.481 13.430 1.00 50.69 106 VAL A N 1
ATOM 842 C CA . VAL A 1 106 ? -8.940 -7.130 14.635 1.00 50.69 106 VAL A CA 1
ATOM 843 C C . VAL A 1 106 ? -7.937 -5.983 14.385 1.00 50.69 106 VAL A C 1
ATOM 845 O O . VAL A 1 106 ? -7.110 -5.689 15.241 1.00 50.69 106 VAL A O 1
ATOM 848 N N . ASP A 1 107 ? -8.042 -5.231 13.278 1.00 49.16 107 ASP A N 1
ATOM 849 C CA . ASP A 1 107 ? -7.194 -4.045 13.013 1.00 49.16 107 ASP A CA 1
ATOM 850 C C . ASP A 1 107 ? -7.284 -2.974 14.111 1.00 49.16 107 ASP A C 1
ATOM 852 O O . ASP A 1 107 ? -6.423 -2.100 14.228 1.00 49.16 107 ASP A O 1
ATOM 856 N N . LEU A 1 108 ? -8.330 -3.028 14.933 1.00 36.88 108 LEU A N 1
ATOM 857 C CA . LEU A 1 108 ? -8.580 -2.011 15.934 1.00 36.88 108 LEU A CA 1
ATOM 858 C C . LEU A 1 108 ? -7.962 -2.274 17.278 1.00 36.88 108 LEU A C 1
ATOM 860 O O . LEU A 1 108 ? -7.348 -1.358 17.804 1.00 36.88 108 LEU A O 1
ATOM 864 N N . HIS A 1 109 ? -8.035 -3.496 17.770 1.00 39.16 109 HIS A N 1
ATOM 865 C CA . HIS A 1 109 ? -7.332 -3.958 18.952 1.00 39.16 109 HIS A CA 1
ATOM 866 C C . HIS A 1 109 ? -7.219 -5.456 18.770 1.00 39.16 109 HIS A C 1
ATOM 868 O O . HIS A 1 109 ? -8.040 -6.208 19.274 1.00 39.16 109 HIS A O 1
ATOM 874 N N . HIS A 1 110 ? -6.259 -5.906 17.982 1.00 43.28 110 HIS A N 1
ATOM 875 C CA . HIS A 1 110 ? -5.263 -6.826 18.485 1.00 43.28 110 HIS A CA 1
ATOM 876 C C . HIS A 1 110 ? -5.546 -7.270 19.923 1.00 43.28 110 HIS A C 1
ATOM 878 O O . HIS A 1 110 ? -5.051 -6.674 20.881 1.00 43.28 110 HIS A O 1
ATOM 884 N N . ILE A 1 111 ? -6.396 -8.286 20.065 1.00 37.56 111 ILE A N 1
ATOM 885 C CA . ILE A 1 111 ? -6.592 -8.960 21.348 1.00 37.56 111 ILE A CA 1
ATOM 886 C C . ILE A 1 111 ? -5.234 -9.569 21.758 1.00 37.56 111 ILE A C 1
ATOM 888 O O . ILE A 1 111 ? -4.926 -9.647 22.943 1.00 37.56 111 ILE A O 1
ATOM 892 N N . ASP A 1 112 ? -4.384 -9.878 20.765 1.00 42.41 112 ASP A N 1
ATOM 893 C CA . ASP A 1 112 ? -3.005 -10.370 20.855 1.00 42.41 112 ASP A CA 1
ATOM 894 C C . ASP A 1 112 ? -1.896 -9.359 20.459 1.00 42.41 112 ASP A C 1
ATOM 896 O O . ASP A 1 112 ? -0.736 -9.584 20.797 1.00 42.41 112 ASP A O 1
ATOM 900 N N . ARG A 1 113 ? -2.193 -8.233 19.790 1.00 54.22 113 ARG A N 1
ATOM 901 C CA . ARG A 1 113 ? -1.167 -7.282 19.261 1.00 54.22 113 ARG A CA 1
ATOM 902 C C . ARG A 1 113 ? -0.327 -7.823 18.120 1.00 54.22 113 ARG A C 1
ATOM 904 O O . ARG A 1 113 ? 0.699 -7.223 17.795 1.00 54.22 113 ARG A O 1
ATOM 911 N N . ASP A 1 114 ? -0.809 -8.861 17.442 1.00 67.88 114 ASP A N 1
ATOM 912 C CA . ASP A 1 114 ? -0.045 -9.518 16.397 1.00 67.88 114 ASP A CA 1
ATOM 913 C C . ASP A 1 114 ? -0.585 -9.279 14.979 1.00 67.88 114 ASP A C 1
ATOM 915 O O . ASP A 1 114 ? -1.457 -9.985 14.472 1.00 67.88 114 ASP A O 1
ATOM 919 N N . HIS A 1 115 ? 0.003 -8.301 14.272 1.00 67.88 115 HIS A N 1
ATOM 920 C CA . HIS A 1 115 ? -0.276 -8.047 12.845 1.00 67.88 115 HIS A CA 1
ATOM 921 C C . HIS A 1 115 ? 0.119 -9.2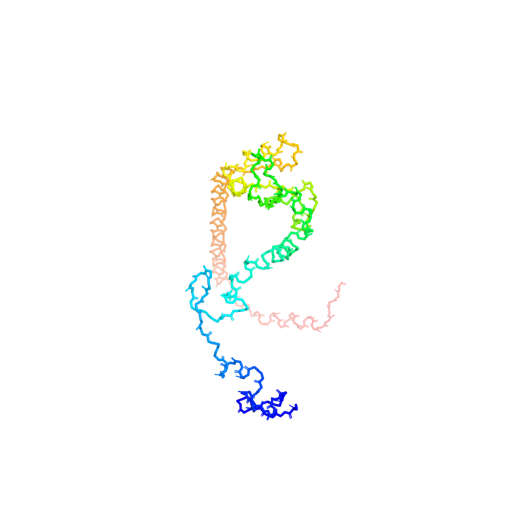27 11.940 1.00 67.88 115 HIS A C 1
ATOM 923 O O . HIS A 1 115 ? -0.131 -9.188 10.737 1.00 67.88 115 HIS A O 1
ATOM 929 N N . LYS A 1 116 ? 0.752 -10.267 12.492 1.00 76.06 116 LYS A N 1
ATOM 930 C CA . LYS A 1 116 ? 1.141 -11.482 11.780 1.00 76.06 116 LYS A CA 1
ATOM 931 C C . LYS A 1 116 ? 0.106 -12.598 11.909 1.00 76.06 116 LYS A C 1
ATOM 933 O O . LYS A 1 116 ? 0.264 -13.623 11.240 1.00 76.06 116 LYS A O 1
ATOM 938 N N . ASN A 1 117 ? -0.945 -12.421 12.716 1.00 80.31 117 ASN A N 1
ATOM 939 C CA . ASN A 1 117 ? -2.007 -13.409 12.836 1.00 80.31 117 ASN A CA 1
ATOM 940 C C . ASN A 1 117 ? -2.842 -13.450 11.545 1.00 80.31 117 ASN A C 1
ATOM 942 O O . ASN A 1 117 ? -3.727 -12.630 11.302 1.00 80.31 117 ASN A O 1
ATOM 946 N N . THR A 1 118 ? -2.519 -14.433 10.710 1.00 81.56 118 THR A N 1
ATOM 947 C CA . THR A 1 118 ? -3.112 -14.682 9.389 1.00 81.56 118 THR A CA 1
ATOM 948 C C . THR A 1 118 ? -4.202 -15.752 9.430 1.00 81.56 118 THR A C 1
ATOM 950 O O . THR A 1 118 ? -4.560 -16.311 8.392 1.00 81.56 118 THR A O 1
ATOM 953 N N . SER A 1 119 ? -4.745 -16.050 10.618 1.00 87.50 119 SER A N 1
ATOM 954 C CA . SER A 1 119 ? -5.856 -16.991 10.745 1.00 87.50 119 SER A CA 1
ATOM 955 C C . SER A 1 119 ? -7.048 -16.534 9.907 1.00 87.50 119 SER A C 1
ATOM 957 O O . SER A 1 119 ? -7.426 -15.361 9.916 1.00 87.50 119 SER A O 1
ATOM 959 N N . ARG A 1 120 ? -7.662 -17.481 9.194 1.00 85.19 120 ARG A N 1
ATOM 960 C CA . ARG A 1 120 ? -8.788 -17.224 8.289 1.00 85.19 120 ARG A CA 1
ATOM 961 C C . ARG A 1 120 ? -9.997 -16.629 9.020 1.00 85.19 120 ARG A C 1
ATOM 963 O O . ARG A 1 120 ? -10.703 -15.815 8.440 1.00 85.19 120 ARG A O 1
ATOM 970 N N . ASP A 1 121 ? -10.164 -16.955 10.299 1.00 85.00 121 ASP A N 1
ATOM 971 C CA . ASP A 1 121 ? -11.244 -16.441 11.152 1.00 85.00 121 ASP A CA 1
ATOM 972 C C . ASP A 1 121 ? -11.075 -14.953 11.514 1.00 85.00 121 ASP A C 1
ATOM 974 O O . ASP A 1 121 ? -12.022 -14.311 11.966 1.00 85.00 121 ASP A O 1
ATOM 978 N N . ASN A 1 122 ? -9.872 -14.397 11.325 1.00 85.00 122 ASN A N 1
ATOM 979 C CA . ASN A 1 122 ? -9.534 -13.006 11.635 1.00 85.00 122 ASN A CA 1
ATOM 980 C C . ASN A 1 122 ? -9.594 -12.074 10.405 1.00 85.00 122 ASN A C 1
ATOM 982 O O . ASN A 1 122 ? -9.330 -10.871 10.485 1.00 85.00 122 ASN A O 1
ATOM 986 N N . LEU A 1 123 ? -9.907 -12.632 9.237 1.00 89.12 123 LEU A N 1
ATOM 987 C CA . LEU A 1 123 ? -9.825 -11.953 7.954 1.00 89.12 123 LEU A CA 1
ATOM 988 C C . LEU A 1 123 ? -11.199 -11.890 7.296 1.00 89.12 123 LEU A C 1
ATOM 990 O O . LEU A 1 123 ? -11.872 -12.907 7.147 1.00 89.12 123 LEU A O 1
ATOM 994 N N . VAL A 1 124 ? -11.600 -10.702 6.844 1.00 93.44 124 VAL A N 1
ATOM 995 C CA . VAL A 1 124 ? -12.858 -10.505 6.111 1.00 93.44 124 VAL A CA 1
ATOM 996 C C . VAL A 1 124 ? -12.647 -9.693 4.848 1.00 93.44 124 VAL A C 1
ATOM 998 O O . VAL A 1 124 ? -11.888 -8.727 4.821 1.00 93.44 124 VAL A O 1
ATOM 1001 N N . GLY A 1 125 ? -13.368 -10.063 3.793 1.00 94.69 125 GLY A N 1
ATOM 1002 C CA . GLY A 1 125 ? -13.512 -9.233 2.605 1.00 94.69 125 GLY A CA 1
ATOM 1003 C C . GLY A 1 125 ? -14.552 -8.139 2.837 1.00 94.69 125 GLY A C 1
ATOM 1004 O O . GLY A 1 125 ? -15.727 -8.429 3.089 1.00 94.69 125 GLY A O 1
ATOM 1005 N N . LEU A 1 126 ? -14.148 -6.873 2.718 1.00 94.88 126 LEU A N 1
ATOM 1006 C CA . LEU A 1 126 ? -15.037 -5.712 2.796 1.00 94.88 126 LEU A CA 1
ATOM 1007 C C . LEU A 1 126 ? -14.931 -4.861 1.530 1.00 94.88 126 LEU A C 1
ATOM 1009 O O . LEU A 1 126 ? -13.852 -4.655 0.987 1.00 94.88 126 LEU A O 1
ATOM 1013 N N . CYS A 1 127 ? -16.053 -4.323 1.048 1.00 96.25 127 CYS A N 1
ATOM 1014 C CA . CYS A 1 127 ? -16.002 -3.337 -0.031 1.00 96.25 127 CYS A CA 1
ATOM 1015 C C . CYS A 1 127 ? -15.394 -2.013 0.475 1.00 96.25 127 CYS A C 1
ATOM 1017 O O . CYS A 1 127 ? -15.421 -1.762 1.684 1.00 96.25 127 CYS A O 1
ATOM 1019 N N . PRO A 1 128 ? -14.927 -1.115 -0.414 1.00 94.12 128 PRO A N 1
ATOM 1020 C CA . PRO A 1 128 ? -14.309 0.152 -0.022 1.00 94.12 128 PRO A CA 1
ATOM 1021 C C . PRO A 1 128 ? -15.146 0.991 0.951 1.00 94.12 128 PRO A C 1
ATOM 1023 O O . PRO A 1 128 ? -14.592 1.635 1.841 1.00 94.12 128 PRO A O 1
ATOM 1026 N N . ASN A 1 129 ? -16.478 0.958 0.822 1.00 96.12 129 ASN A N 1
ATOM 1027 C CA . ASN A 1 129 ? -17.366 1.692 1.719 1.00 96.12 129 ASN A CA 1
ATOM 1028 C C . ASN A 1 129 ? -17.348 1.105 3.140 1.00 96.12 129 ASN A C 1
ATOM 1030 O O . ASN A 1 129 ? -16.988 1.803 4.085 1.00 96.12 129 ASN A O 1
ATOM 1034 N N . HIS A 1 130 ? -17.639 -0.193 3.294 1.00 95.31 130 HIS A N 1
ATOM 1035 C CA . HIS A 1 130 ? -17.616 -0.844 4.608 1.00 95.31 130 HIS A CA 1
ATOM 1036 C C . HIS A 1 130 ? -16.217 -0.853 5.222 1.00 95.31 130 HIS A C 1
ATOM 1038 O O . HIS A 1 130 ? -16.075 -0.616 6.417 1.00 95.31 130 HIS A O 1
ATOM 1044 N N . HIS A 1 131 ? -15.174 -1.027 4.409 1.00 92.62 131 HIS A N 1
ATOM 1045 C CA . HIS A 1 131 ? -13.795 -0.922 4.870 1.00 92.62 131 HIS A CA 1
ATOM 1046 C C . HIS A 1 131 ? -13.523 0.472 5.462 1.00 92.62 131 HIS A C 1
ATOM 1048 O O . HIS A 1 131 ? -12.998 0.596 6.570 1.00 92.62 131 HIS A O 1
ATOM 1054 N N . LYS A 1 132 ? -13.966 1.543 4.789 1.00 92.06 132 LYS A N 1
ATOM 1055 C CA . LYS A 1 132 ? -13.852 2.908 5.319 1.00 92.06 132 LYS A CA 1
ATOM 1056 C C . LYS A 1 132 ? -14.713 3.132 6.564 1.00 92.06 132 LYS A C 1
ATOM 1058 O O . LYS A 1 132 ? -14.280 3.862 7.457 1.00 92.06 132 LYS A O 1
ATOM 1063 N N . MET A 1 133 ? -15.894 2.517 6.640 1.00 93.56 133 MET A N 1
ATOM 1064 C CA . MET A 1 133 ? -16.773 2.581 7.811 1.00 93.56 133 MET A CA 1
ATOM 1065 C C . MET A 1 133 ? -16.141 1.925 9.039 1.00 93.56 133 MET A C 1
ATOM 1067 O O . MET A 1 133 ? -16.228 2.510 10.112 1.00 93.56 133 MET A O 1
ATOM 1071 N N . VAL A 1 134 ? -15.432 0.798 8.901 1.00 90.81 134 VAL A N 1
ATOM 1072 C CA . VAL A 1 134 ? -14.708 0.191 10.036 1.00 90.81 134 VAL A CA 1
ATOM 1073 C C . VAL A 1 134 ? -13.602 1.112 10.549 1.00 90.81 134 VAL A C 1
ATOM 1075 O O . VAL A 1 134 ? -13.440 1.304 11.757 1.00 90.81 134 VAL A O 1
ATOM 1078 N N . HIS A 1 135 ? -12.869 1.771 9.651 1.00 86.50 135 HIS A N 1
ATOM 1079 C CA . HIS A 1 135 ? -11.861 2.761 10.049 1.00 86.50 135 HIS A CA 1
ATOM 1080 C C . HIS A 1 135 ? -12.472 4.039 10.637 1.00 86.50 135 HIS A C 1
ATOM 1082 O O . HIS A 1 135 ? -11.797 4.768 11.367 1.00 86.50 135 HIS A O 1
ATOM 1088 N N . ASN A 1 136 ? -13.754 4.304 10.383 1.00 88.94 136 ASN A N 1
ATOM 1089 C CA . ASN A 1 136 ? -14.471 5.436 10.949 1.00 88.94 136 ASN A CA 1
ATOM 1090 C C . ASN A 1 136 ? -15.089 5.078 12.308 1.00 88.94 136 ASN A C 1
ATOM 1092 O O . ASN A 1 136 ? -16.054 4.325 12.400 1.00 88.94 136 ASN A O 1
ATOM 1096 N N . ARG A 1 137 ? -14.583 5.709 13.372 1.00 85.62 137 ARG A N 1
ATOM 1097 C CA . ARG A 1 137 ? -15.041 5.502 14.755 1.00 85.62 137 ARG A CA 1
ATOM 1098 C C . ARG A 1 137 ? -16.560 5.588 14.938 1.00 85.62 137 ARG A C 1
ATOM 1100 O O . ARG A 1 137 ? -17.090 4.866 15.775 1.00 85.62 137 ARG A O 1
ATOM 1107 N N . LYS A 1 138 ? -17.246 6.437 14.161 1.00 88.50 138 LYS A N 1
ATOM 1108 C CA . LYS A 1 138 ? -18.700 6.649 14.241 1.00 88.50 138 LYS A CA 1
ATOM 1109 C C . LYS A 1 138 ? -19.516 5.465 13.707 1.00 88.50 138 LYS A C 1
ATOM 1111 O O . LYS A 1 138 ? -20.557 5.159 14.270 1.00 88.50 138 LYS A O 1
ATOM 1116 N N . TYR A 1 139 ? -19.059 4.828 12.629 1.00 92.06 139 TYR A N 1
ATOM 1117 C CA . TYR A 1 139 ? -19.809 3.779 11.914 1.00 92.06 139 TYR A CA 1
ATOM 1118 C C . TYR A 1 139 ? -19.288 2.367 12.197 1.00 92.06 139 TYR A C 1
ATOM 1120 O O . TYR A 1 139 ? -19.900 1.374 11.824 1.00 92.06 139 TYR A O 1
ATOM 1128 N N . ARG A 1 140 ? -18.155 2.256 12.881 1.00 89.50 140 ARG A N 1
ATOM 1129 C CA . ARG A 1 140 ? -17.526 0.985 13.230 1.00 89.50 140 ARG A CA 1
ATOM 1130 C C . ARG A 1 140 ? -18.430 0.034 14.004 1.00 89.50 140 ARG A C 1
ATOM 1132 O O . ARG A 1 140 ? -18.452 -1.147 13.683 1.00 89.50 140 ARG A O 1
ATOM 1139 N N . LEU A 1 141 ? -19.160 0.535 15.004 1.00 90.50 141 LEU A N 1
ATOM 1140 C CA . LEU A 1 141 ? -20.039 -0.302 15.827 1.00 90.50 141 LEU A CA 1
ATOM 1141 C C . LEU A 1 141 ? -21.159 -0.925 14.985 1.00 90.50 141 LEU A C 1
ATOM 1143 O O . LEU A 1 141 ? -21.459 -2.103 15.137 1.00 90.50 141 LEU A O 1
ATOM 1147 N N . GLU A 1 142 ? -21.722 -0.151 14.057 1.00 93.69 142 GLU A N 1
ATOM 1148 C CA . GLU A 1 142 ? -22.715 -0.634 13.095 1.00 93.69 142 GLU A CA 1
ATOM 1149 C C . GLU A 1 142 ? -22.152 -1.793 12.263 1.00 93.69 142 GLU A C 1
ATOM 1151 O O . GLU A 1 142 ? -22.763 -2.857 12.185 1.00 93.69 142 GLU A O 1
ATOM 1156 N N . VAL A 1 143 ? -20.941 -1.628 11.721 1.00 93.88 143 VAL A N 1
ATOM 1157 C CA . VAL A 1 143 ? -20.278 -2.682 10.946 1.00 93.88 143 VAL A CA 1
ATOM 1158 C C . VAL A 1 143 ? -19.973 -3.915 11.804 1.00 93.88 143 VAL A C 1
ATOM 1160 O O . VAL A 1 143 ? -20.171 -5.042 11.355 1.00 93.88 143 VAL A O 1
ATOM 1163 N N . TYR A 1 144 ? -19.518 -3.736 13.043 1.00 92.50 144 TYR A N 1
ATOM 1164 C CA . TYR A 1 144 ? -19.227 -4.852 13.948 1.00 92.50 144 TYR A CA 1
ATOM 1165 C C . TYR A 1 144 ? -20.480 -5.628 14.341 1.00 92.50 144 TYR A C 1
ATOM 1167 O O . TYR A 1 144 ? -20.425 -6.853 14.403 1.00 92.50 144 TYR A O 1
ATOM 1175 N N . ASN A 1 145 ? -21.610 -4.951 14.538 1.00 94.06 145 ASN A N 1
ATOM 1176 C CA . ASN A 1 145 ? -22.885 -5.617 14.789 1.00 94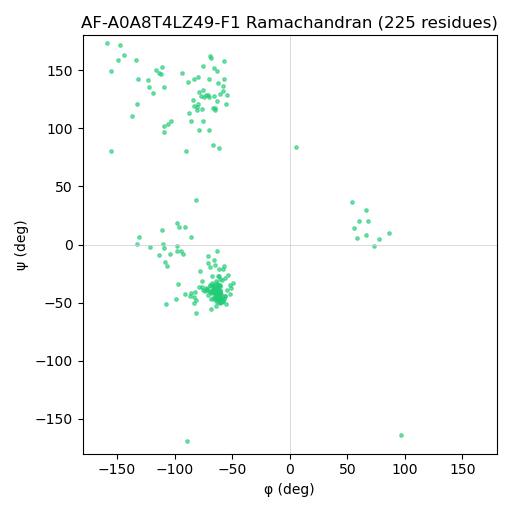.06 145 ASN A CA 1
ATOM 1177 C C . ASN A 1 145 ? -23.302 -6.469 13.584 1.00 94.06 145 ASN A C 1
ATOM 1179 O O . ASN A 1 145 ? -23.612 -7.644 13.755 1.00 94.06 145 ASN A O 1
ATOM 1183 N N . GLN A 1 146 ? -23.184 -5.933 12.366 1.00 95.56 146 GLN A N 1
ATOM 1184 C CA . GLN A 1 146 ? -23.464 -6.687 11.138 1.00 95.56 146 GLN A CA 1
ATOM 1185 C C . GLN A 1 146 ? -22.516 -7.886 10.956 1.00 95.56 146 GLN A C 1
ATOM 1187 O O . GLN A 1 146 ? -22.928 -8.938 10.474 1.00 95.56 146 GLN A O 1
ATOM 1192 N N . LEU A 1 147 ? -21.242 -7.763 11.345 1.00 93.31 147 LEU A N 1
ATOM 1193 C CA . LEU A 1 147 ? -20.297 -8.886 11.343 1.00 93.31 147 LEU A CA 1
ATOM 1194 C C . LEU A 1 147 ? -20.650 -9.931 12.411 1.00 93.31 147 LEU A C 1
ATOM 1196 O O . LEU A 1 147 ? -20.601 -11.130 12.136 1.00 93.31 147 LEU A O 1
ATOM 1200 N N . LYS A 1 148 ? -21.056 -9.496 13.607 1.00 93.75 148 LYS A N 1
ATOM 1201 C CA . LYS A 1 148 ? -21.477 -10.375 14.705 1.00 93.75 148 LYS A CA 1
ATOM 1202 C C . LYS A 1 148 ? -22.732 -11.171 14.349 1.00 93.75 148 LYS A C 1
ATOM 1204 O O . LYS A 1 148 ? -22.779 -12.368 14.607 1.00 93.75 148 LYS A O 1
ATOM 1209 N N . GLU A 1 149 ? -23.706 -10.540 13.694 1.00 96.12 149 GLU A N 1
ATOM 1210 C CA . GLU A 1 149 ? -24.900 -11.206 13.149 1.00 96.12 149 GLU A CA 1
ATOM 1211 C C . GLU A 1 149 ? -24.542 -12.304 12.138 1.00 96.12 149 GLU A C 1
ATOM 1213 O O . GLU A 1 149 ? -25.225 -13.321 12.054 1.00 96.12 149 GLU A O 1
ATOM 1218 N N . LYS A 1 150 ? -23.428 -12.141 11.413 1.00 94.56 150 LYS A N 1
ATOM 1219 C CA . LYS A 1 150 ? -22.892 -13.142 10.478 1.00 94.56 150 LYS A CA 1
ATOM 1220 C C . LYS A 1 150 ? -21.983 -14.184 11.141 1.00 94.56 150 LYS A C 1
ATOM 1222 O O . LYS A 1 150 ? -21.390 -14.997 10.440 1.00 94.56 150 LYS A O 1
ATOM 1227 N N . GLY A 1 151 ? -21.879 -14.178 12.471 1.00 92.69 151 GLY A N 1
ATOM 1228 C CA . GLY A 1 151 ? -21.140 -15.173 13.250 1.00 92.69 151 GLY A CA 1
ATOM 1229 C C . GLY A 1 151 ? -19.649 -14.880 13.432 1.00 92.69 151 GLY A C 1
ATOM 1230 O O . GLY A 1 151 ? -18.921 -15.743 13.922 1.00 92.69 151 GLY A O 1
ATOM 1231 N N . PHE A 1 152 ? -19.170 -13.687 13.066 1.00 90.50 152 PHE A N 1
ATOM 1232 C CA . PHE A 1 152 ? -17.768 -13.320 13.270 1.00 90.50 152 PHE A CA 1
ATOM 1233 C C . PHE A 1 152 ? -17.504 -12.891 14.714 1.00 90.50 152 PHE A C 1
ATOM 1235 O O . PHE A 1 152 ? -18.317 -12.220 15.354 1.00 90.50 152 PHE A O 1
ATOM 1242 N N . LYS A 1 153 ? -16.317 -13.240 15.218 1.00 88.56 153 LYS A N 1
ATOM 1243 C CA . LYS A 1 153 ? -15.841 -12.772 16.522 1.00 88.56 153 LYS A CA 1
ATOM 1244 C C . LYS A 1 153 ? -15.382 -11.323 16.385 1.00 88.56 153 LYS A C 1
ATOM 1246 O O . LYS A 1 153 ? -14.432 -11.038 15.662 1.00 88.56 153 LYS A O 1
ATOM 1251 N N . VAL A 1 154 ? -16.056 -10.420 17.088 1.00 88.06 154 VAL A N 1
ATOM 1252 C CA . VAL A 1 154 ? -15.697 -8.998 17.172 1.00 88.06 154 VAL A CA 1
ATOM 1253 C C . VAL A 1 154 ? -15.327 -8.646 18.616 1.00 88.06 154 VAL A C 1
ATOM 1255 O O . VAL A 1 154 ? -15.858 -9.275 19.535 1.00 88.06 154 VAL A O 1
ATOM 1258 N N . PRO A 1 155 ? -14.435 -7.668 18.852 1.00 84.38 155 PRO A N 1
ATOM 1259 C CA . PRO A 1 155 ? -14.115 -7.216 20.204 1.00 84.38 155 PRO A CA 1
ATOM 1260 C C . PRO A 1 155 ? -15.370 -6.727 20.943 1.00 84.38 155 PRO A C 1
ATOM 1262 O O . PRO A 1 155 ? -16.141 -5.940 20.394 1.00 84.38 155 PRO A O 1
ATOM 1265 N N . GLU A 1 156 ? -15.572 -7.179 22.184 1.00 78.50 156 GLU A N 1
ATOM 1266 C CA . GLU A 1 156 ? -16.756 -6.826 22.987 1.00 78.50 156 GLU A CA 1
ATOM 1267 C C . GLU A 1 156 ? -16.763 -5.357 23.417 1.00 78.50 156 GLU A C 1
ATOM 1269 O O . GLU A 1 156 ? -17.818 -4.728 23.492 1.00 78.50 156 GLU A O 1
ATOM 1274 N N . THR A 1 157 ? -15.586 -4.794 23.686 1.00 70.31 157 THR A N 1
ATOM 1275 C CA . THR A 1 157 ? -15.454 -3.439 24.213 1.00 70.31 157 THR A CA 1
ATOM 1276 C C . THR A 1 157 ? -15.019 -2.484 23.115 1.00 70.31 157 THR A C 1
ATOM 1278 O O . THR A 1 157 ? -13.851 -2.456 22.718 1.00 70.31 157 THR A O 1
ATOM 1281 N N . TYR A 1 158 ? -15.955 -1.661 22.653 1.00 70.25 158 TYR A N 1
ATOM 1282 C CA . TYR A 1 158 ? -15.627 -0.435 21.946 1.00 70.25 158 TYR A CA 1
ATOM 1283 C C . TYR A 1 158 ? -15.881 0.747 22.878 1.00 70.25 158 TYR A C 1
ATOM 1285 O O . TYR A 1 158 ? -17.028 1.123 23.115 1.00 70.25 158 TYR A O 1
ATOM 1293 N N . GLU A 1 159 ? -14.816 1.322 23.437 1.00 70.56 159 GLU A N 1
ATOM 1294 C CA . GLU A 1 159 ? -14.940 2.576 24.177 1.00 70.56 159 GLU A CA 1
ATOM 1295 C C . GLU A 1 159 ? -15.358 3.670 23.193 1.00 70.56 159 GLU A C 1
ATOM 1297 O O . GLU A 1 159 ? -14.635 3.989 22.243 1.00 70.56 159 GLU A O 1
ATOM 1302 N N . SER A 1 160 ? -16.558 4.224 23.381 1.00 73.44 160 SER A N 1
ATOM 1303 C CA . SER A 1 160 ? -17.025 5.309 22.529 1.00 73.44 160 SER A CA 1
ATOM 1304 C C . SER A 1 160 ? -16.113 6.527 22.699 1.00 73.44 160 SER A C 1
ATOM 1306 O O . SER A 1 160 ? -15.581 6.798 23.779 1.00 73.44 160 SER A O 1
ATOM 1308 N N . ASP A 1 161 ? -15.960 7.323 21.638 1.00 71.88 161 ASP A N 1
ATOM 1309 C CA . ASP A 1 161 ? -15.217 8.588 21.719 1.00 71.88 161 ASP A CA 1
ATOM 1310 C C . ASP A 1 161 ? -15.802 9.537 22.778 1.00 71.88 161 ASP A C 1
ATOM 1312 O O . ASP A 1 161 ? -15.113 10.441 23.244 1.00 71.88 161 ASP A O 1
ATOM 1316 N N . GLU A 1 162 ? -17.064 9.351 23.168 1.00 78.44 162 GLU A N 1
ATOM 1317 C CA . GLU A 1 162 ? -17.7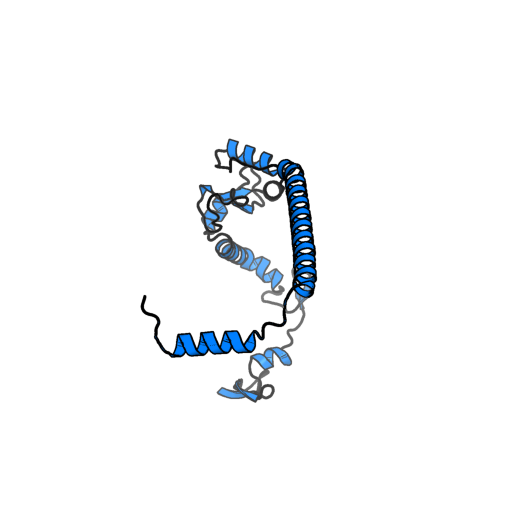07 10.113 24.238 1.00 78.44 162 GLU A CA 1
ATOM 1318 C C . GLU A 1 162 ? -17.040 9.848 25.585 1.00 78.44 162 GLU A C 1
ATOM 1320 O O . GLU A 1 162 ? -16.803 10.796 26.333 1.00 78.44 162 GLU A O 1
ATOM 1325 N N . VAL A 1 163 ? -16.634 8.601 25.852 1.00 77.62 163 VAL A N 1
ATOM 1326 C CA . VAL A 1 163 ? -15.860 8.261 27.050 1.00 77.62 163 VAL A CA 1
ATOM 1327 C C . VAL A 1 163 ? -14.567 9.065 27.057 1.00 77.62 163 VAL A C 1
ATOM 1329 O O . VAL A 1 163 ? -14.299 9.769 28.024 1.00 77.62 163 VAL A O 1
ATOM 1332 N N . PHE A 1 164 ? -13.811 9.089 25.959 1.00 77.06 164 PHE A N 1
ATOM 1333 C CA . PHE A 1 164 ? -12.583 9.886 25.887 1.00 77.06 164 PHE A CA 1
ATOM 1334 C C . PHE A 1 164 ? -12.847 11.390 25.978 1.00 77.06 164 PHE A C 1
ATOM 1336 O O . PHE A 1 164 ? -12.126 12.093 26.681 1.00 77.06 164 PHE A O 1
ATOM 1343 N N . LYS A 1 165 ? -13.895 11.905 25.331 1.00 80.00 165 LYS A N 1
ATOM 1344 C CA . LYS A 1 165 ? -14.262 13.328 25.406 1.00 80.00 165 LYS A CA 1
ATOM 1345 C C . LYS A 1 165 ? -14.671 13.755 26.815 1.00 80.00 165 LYS A C 1
ATOM 1347 O O . LYS A 1 165 ? -14.424 14.899 27.175 1.00 80.00 165 LYS A O 1
ATOM 1352 N N . ILE A 1 166 ? -15.264 12.869 27.614 1.00 86.69 166 ILE A N 1
ATOM 1353 C CA . ILE A 1 166 ? -15.679 13.162 28.994 1.00 86.69 166 ILE A CA 1
ATOM 1354 C C . ILE A 1 166 ? -14.529 12.923 29.979 1.00 86.69 166 ILE A C 1
ATOM 1356 O O . ILE A 1 166 ? -14.297 13.725 30.887 1.00 86.69 166 ILE A O 1
ATOM 1360 N N . VAL A 1 167 ? -13.810 11.815 29.822 1.00 85.12 167 VAL A N 1
ATOM 1361 C CA . VAL A 1 167 ? -12.804 11.334 30.772 1.00 85.12 167 VAL A CA 1
ATOM 1362 C C . VAL A 1 167 ? -11.469 12.044 30.569 1.00 85.12 167 VAL A C 1
ATOM 1364 O O . VAL A 1 167 ? -10.849 12.453 31.550 1.00 85.12 167 VAL A O 1
ATOM 1367 N N . LEU A 1 168 ? -11.034 12.275 29.326 1.00 84.06 168 LEU A N 1
ATOM 1368 C CA . LEU A 1 168 ? -9.727 12.875 29.050 1.00 84.06 168 LEU A CA 1
ATOM 1369 C C . LEU A 1 168 ? -9.604 14.298 29.621 1.00 84.06 168 LEU A C 1
ATOM 1371 O O . LEU A 1 168 ? -8.604 14.556 30.292 1.00 84.06 168 LEU A O 1
ATOM 1375 N N . PRO A 1 169 ? -10.589 15.212 29.478 1.00 91.06 169 PRO A N 1
ATOM 1376 C CA . PRO A 1 169 ? -10.499 16.531 30.102 1.00 91.06 169 PRO A CA 1
ATOM 1377 C C . PRO A 1 169 ? -10.458 16.462 31.629 1.00 91.06 169 PRO A C 1
ATOM 1379 O O . PRO A 1 169 ? -9.707 17.217 32.244 1.00 91.06 169 PRO A O 1
ATOM 1382 N N . LYS A 1 170 ? -11.207 15.535 32.247 1.00 93.12 170 LYS A N 1
ATOM 1383 C CA . LYS A 1 170 ? -11.175 15.317 33.702 1.00 93.12 170 LYS A CA 1
ATOM 1384 C C . LYS A 1 170 ? -9.795 14.840 34.156 1.00 93.12 170 LYS A C 1
ATOM 1386 O O . LYS A 1 170 ? -9.231 15.419 35.079 1.00 93.12 170 LYS A O 1
ATOM 1391 N N . ILE A 1 171 ? -9.213 13.855 33.468 1.00 90.00 171 ILE A N 1
ATOM 1392 C CA . ILE A 1 171 ? -7.858 13.358 33.753 1.00 90.00 171 ILE A CA 1
ATOM 1393 C C . ILE A 1 171 ? -6.821 14.472 33.573 1.00 90.00 171 ILE A C 1
ATOM 1395 O O . ILE A 1 171 ? -5.950 14.647 34.424 1.00 90.00 171 ILE A O 1
ATOM 1399 N N . LEU A 1 172 ? -6.904 15.244 32.487 1.00 91.94 172 LEU A N 1
ATOM 1400 C CA . LEU A 1 172 ? -5.979 16.347 32.223 1.00 91.94 172 LEU A CA 1
ATOM 1401 C C . LEU A 1 172 ? -6.108 17.463 33.267 1.00 91.94 172 LEU A C 1
ATOM 1403 O O . LEU A 1 172 ? -5.089 18.017 33.677 1.00 91.94 172 LEU A O 1
ATOM 1407 N N . LYS A 1 173 ? -7.326 17.766 33.733 1.00 95.00 173 LYS A N 1
ATOM 1408 C CA . LYS A 1 173 ? -7.569 18.725 34.819 1.00 95.00 173 LYS A CA 1
ATOM 1409 C C . LYS A 1 173 ? -6.927 18.253 36.126 1.00 95.00 173 LYS A C 1
ATOM 1411 O O . LYS A 1 173 ? -6.139 18.996 36.703 1.00 95.00 173 LYS A O 1
ATOM 1416 N N . LEU A 1 174 ? -7.156 16.998 36.516 1.00 94.75 174 LEU A N 1
ATOM 1417 C CA . LEU A 1 174 ? -6.550 16.403 37.714 1.00 94.75 174 LEU A CA 1
ATOM 1418 C C . LEU A 1 174 ? -5.015 16.379 37.644 1.00 94.75 174 LEU A C 1
ATOM 1420 O O . LEU A 1 174 ? -4.346 16.646 38.639 1.00 94.75 174 LEU A O 1
ATOM 1424 N N . LYS A 1 175 ? -4.432 16.096 36.470 1.00 92.19 175 LYS A N 1
ATOM 1425 C CA . LYS A 1 175 ? -2.973 16.152 36.272 1.00 92.19 175 LYS A CA 1
ATOM 1426 C C . LYS A 1 175 ? -2.419 17.570 36.442 1.00 92.19 175 LYS A C 1
ATOM 1428 O O . LYS A 1 175 ? -1.384 17.731 37.080 1.00 92.19 175 LYS A O 1
ATOM 1433 N N . LYS A 1 176 ? -3.106 18.589 35.913 1.00 94.25 176 LYS A N 1
ATOM 1434 C CA . LYS A 1 176 ? -2.707 19.999 36.076 1.00 94.25 176 LYS A CA 1
ATOM 1435 C C . LYS A 1 176 ? -2.786 20.457 37.534 1.00 94.25 176 LYS A C 1
ATO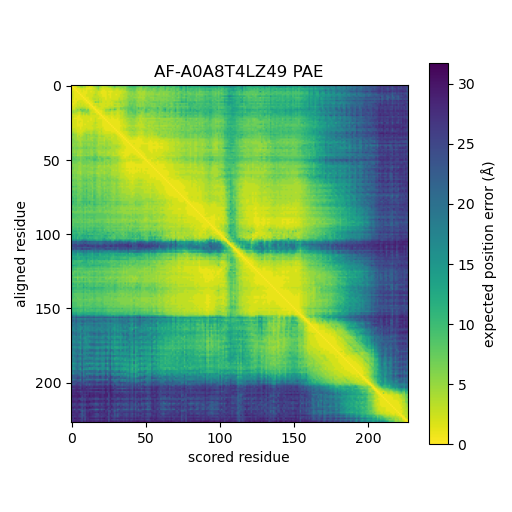M 1437 O O . LYS A 1 176 ? -1.883 21.142 38.000 1.00 94.25 176 LYS A O 1
ATOM 1442 N N . GLU A 1 177 ? -3.836 20.060 38.252 1.00 95.12 177 GLU A N 1
ATOM 1443 C CA . GLU A 1 177 ? -4.002 20.374 39.677 1.00 95.12 177 GLU A CA 1
ATOM 1444 C C . GLU A 1 177 ? -2.898 19.736 40.532 1.00 95.12 177 GLU A C 1
ATOM 1446 O O . GLU A 1 177 ? -2.317 20.415 41.376 1.00 95.12 177 GLU A O 1
ATOM 1451 N N . LYS A 1 178 ? -2.537 18.470 40.269 1.00 93.50 178 LYS A N 1
ATOM 1452 C CA . LYS A 1 178 ? -1.413 17.803 40.950 1.00 93.50 178 LYS A CA 1
ATOM 1453 C C . LYS A 1 178 ? -0.081 18.515 40.711 1.00 93.50 178 LYS A C 1
ATOM 1455 O O . LYS A 1 178 ? 0.592 18.850 41.679 1.00 93.50 178 LYS A O 1
ATOM 1460 N N . LEU A 1 179 ? 0.234 18.837 39.455 1.00 93.31 179 LEU A N 1
ATOM 1461 C CA . LEU A 1 179 ? 1.484 19.514 39.100 1.00 93.31 179 LEU A CA 1
ATOM 1462 C C . LEU A 1 179 ? 1.593 20.910 39.740 1.00 93.31 179 LEU A C 1
ATOM 1464 O O . LEU A 1 179 ? 2.664 21.309 40.191 1.00 93.31 179 LEU A O 1
ATOM 1468 N N . SER A 1 180 ? 0.477 21.647 39.827 1.00 92.12 180 SER A N 1
ATOM 1469 C CA . SER A 1 180 ? 0.435 22.943 40.518 1.00 92.12 180 SER A CA 1
ATOM 1470 C C . SER A 1 180 ? 0.631 22.819 42.031 1.00 92.12 180 SER A C 1
ATOM 1472 O O . SER A 1 180 ? 1.157 23.744 42.648 1.00 92.12 180 SER A O 1
ATOM 1474 N N . ASN A 1 181 ? 0.170 21.730 42.644 1.00 92.50 181 ASN A N 1
ATOM 1475 C CA . ASN A 1 181 ? 0.349 21.501 44.075 1.00 92.50 181 ASN A CA 1
ATOM 1476 C C . ASN A 1 181 ? 1.784 21.063 44.396 1.00 92.50 181 ASN A C 1
ATOM 1478 O O . ASN A 1 181 ? 2.330 21.507 45.400 1.00 92.50 181 ASN A O 1
ATOM 1482 N N . GLU A 1 182 ? 2.403 20.260 43.529 1.00 92.94 182 GLU A N 1
ATOM 1483 C CA . GLU A 1 182 ? 3.814 19.864 43.634 1.00 92.94 182 GLU A CA 1
ATOM 1484 C C . GLU A 1 182 ? 4.741 21.085 43.547 1.00 92.94 182 GLU A C 1
ATOM 1486 O O . GLU A 1 182 ? 5.517 21.317 44.468 1.00 92.94 182 GLU A O 1
ATOM 1491 N N . THR A 1 183 ? 4.557 21.956 42.551 1.00 91.62 183 THR A N 1
ATOM 1492 C CA . THR A 1 183 ? 5.343 23.205 42.429 1.00 91.62 183 THR A CA 1
ATOM 1493 C C . THR A 1 183 ? 5.151 24.164 43.606 1.00 91.62 183 THR A C 1
ATOM 1495 O O . THR A 1 183 ? 6.087 24.844 44.021 1.00 91.62 183 THR A O 1
ATOM 1498 N N . LYS A 1 184 ? 3.944 24.238 44.186 1.00 92.25 184 LYS A N 1
ATOM 1499 C CA . LYS A 1 184 ? 3.721 25.017 45.418 1.00 92.25 184 LYS A CA 1
ATOM 1500 C C . LYS A 1 184 ? 4.461 24.417 46.610 1.00 92.25 184 LYS A C 1
ATOM 1502 O O . LYS A 1 184 ? 4.970 25.171 47.433 1.0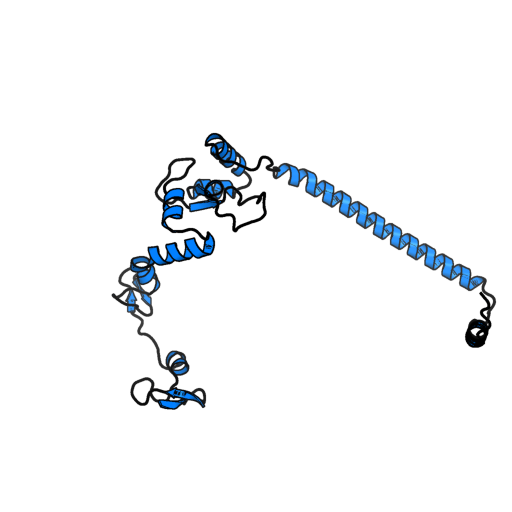0 92.25 184 LYS A O 1
ATOM 1507 N N . LYS A 1 185 ? 4.498 23.088 46.714 1.00 92.19 185 LYS A N 1
ATOM 1508 C CA . LYS A 1 185 ? 5.191 22.381 47.792 1.00 92.19 185 LYS A CA 1
ATOM 1509 C C . LYS A 1 185 ? 6.705 22.592 47.706 1.00 92.19 185 LYS A C 1
ATOM 1511 O O . LYS A 1 185 ? 7.297 22.954 48.714 1.00 92.19 185 LYS A O 1
ATOM 1516 N N . GLU A 1 186 ? 7.284 22.464 46.513 1.00 92.00 186 GLU A N 1
ATOM 1517 C CA . GLU A 1 186 ? 8.708 22.733 46.256 1.00 92.00 186 GLU A CA 1
ATOM 1518 C C . GLU A 1 186 ? 9.088 24.162 46.661 1.00 92.00 186 GLU A C 1
ATOM 1520 O O . GLU A 1 186 ? 10.030 24.361 47.420 1.00 92.00 186 GLU A O 1
ATOM 1525 N N . LYS A 1 187 ? 8.281 25.157 46.269 1.00 91.88 187 LYS A N 1
ATOM 1526 C CA . LYS A 1 187 ? 8.526 26.558 46.638 1.00 91.88 187 LYS A CA 1
ATOM 1527 C C . LYS A 1 187 ? 8.460 26.810 48.152 1.00 91.88 187 LYS A C 1
ATOM 1529 O O . LYS A 1 187 ? 9.247 27.580 48.686 1.00 91.88 187 LYS A O 1
ATOM 1534 N N . ILE A 1 188 ? 7.529 26.158 48.855 1.00 91.38 188 ILE A N 1
ATOM 1535 C CA . ILE A 1 188 ? 7.434 26.246 50.322 1.00 91.38 188 ILE A CA 1
ATOM 1536 C C . ILE A 1 188 ? 8.665 25.610 50.986 1.00 91.38 188 ILE A C 1
ATOM 1538 O O . ILE A 1 188 ? 9.162 26.142 51.979 1.00 91.38 188 ILE A O 1
ATOM 1542 N N . GLU A 1 189 ? 9.154 24.486 50.459 1.00 91.12 189 GLU A N 1
ATOM 1543 C CA . GLU A 1 189 ? 10.361 23.816 50.954 1.00 91.12 189 GLU A CA 1
ATOM 1544 C C . GLU A 1 189 ? 11.622 24.673 50.733 1.00 91.12 189 GLU A C 1
ATOM 1546 O O . GLU A 1 189 ? 12.427 24.793 51.658 1.00 91.12 189 GLU A O 1
ATOM 1551 N N . GLU A 1 190 ? 11.755 25.340 49.581 1.00 90.19 190 GLU A N 1
ATOM 1552 C CA . GLU A 1 190 ? 12.826 26.314 49.308 1.00 90.19 190 GLU A CA 1
ATOM 1553 C C . GLU A 1 190 ? 12.786 27.502 50.290 1.00 90.19 190 GLU A C 1
ATOM 1555 O O . GLU A 1 190 ? 13.786 27.789 50.955 1.00 90.19 190 GLU A O 1
ATOM 1560 N N . ASP A 1 191 ? 11.617 28.129 50.476 1.00 90.94 191 ASP A N 1
ATOM 1561 C CA . ASP A 1 191 ? 11.433 29.254 51.407 1.00 90.94 191 ASP A CA 1
ATOM 1562 C C . ASP A 1 191 ? 11.764 28.866 52.870 1.00 90.94 191 ASP A C 1
ATOM 1564 O O . ASP A 1 191 ? 12.266 29.680 53.655 1.00 90.94 191 ASP A O 1
ATOM 1568 N N . LEU A 1 192 ? 11.472 27.623 53.275 1.00 89.38 192 LEU A N 1
ATOM 1569 C CA . LEU A 1 192 ? 11.814 27.083 54.598 1.00 89.38 192 LEU A CA 1
ATOM 1570 C C . LEU A 1 192 ? 13.322 26.851 54.745 1.00 89.38 192 LEU A C 1
ATOM 1572 O O . LEU A 1 192 ? 13.899 27.215 55.775 1.00 89.38 192 LEU A O 1
ATOM 1576 N N . GLN A 1 193 ? 13.977 26.289 53.727 1.00 87.06 193 GLN A N 1
ATOM 1577 C CA . GLN A 1 193 ? 15.426 26.083 53.734 1.00 87.06 193 GLN A CA 1
ATOM 1578 C C . GLN A 1 193 ? 16.178 27.417 53.834 1.00 87.06 193 GLN A C 1
ATOM 1580 O O . GLN A 1 193 ? 17.070 27.548 54.677 1.00 87.06 193 GLN A O 1
ATOM 1585 N N . GLU A 1 194 ? 15.776 28.445 53.083 1.00 85.88 194 GLU A N 1
ATOM 1586 C CA . GLU A 1 194 ? 16.380 29.782 53.175 1.00 85.88 194 GLU A CA 1
ATOM 1587 C C . GLU A 1 194 ? 16.230 30.410 54.573 1.00 85.88 194 GLU A C 1
ATOM 1589 O O . GLU A 1 194 ? 17.181 30.997 55.109 1.00 85.88 194 GLU A O 1
ATOM 1594 N N . LYS A 1 195 ? 15.069 30.239 55.220 1.00 85.94 195 LYS A N 1
ATOM 1595 C CA . LYS A 1 195 ? 14.849 30.692 56.606 1.00 85.94 195 LYS A CA 1
ATOM 1596 C C . LYS A 1 195 ? 15.768 29.972 57.599 1.00 85.94 195 LYS A C 1
ATOM 1598 O O . LYS A 1 195 ? 16.411 30.623 58.420 1.00 85.94 195 LYS A O 1
ATOM 1603 N N . THR A 1 196 ? 15.930 28.653 57.487 1.00 79.75 196 THR A N 1
ATOM 1604 C CA . THR A 1 196 ? 16.839 27.899 58.380 1.00 79.75 196 THR A CA 1
ATOM 1605 C C . THR A 1 196 ? 18.323 28.257 58.180 1.00 79.75 196 THR A C 1
ATOM 1607 O O . THR A 1 196 ? 19.092 28.346 59.143 1.00 79.75 196 THR A O 1
ATOM 1610 N N . LEU A 1 197 ? 18.744 28.550 56.945 1.00 74.25 197 LEU A N 1
ATOM 1611 C CA . LEU A 1 197 ? 20.103 29.006 56.624 1.00 74.25 197 LEU A CA 1
ATOM 1612 C C . LEU A 1 197 ? 20.392 30.421 57.147 1.00 74.25 197 LEU A C 1
ATOM 1614 O O . LEU A 1 197 ? 21.511 30.719 57.568 1.00 74.25 197 LEU A O 1
ATOM 1618 N N . THR A 1 198 ? 19.398 31.308 57.138 1.00 73.31 198 THR A N 1
ATOM 1619 C CA . THR A 1 198 ? 19.550 32.678 57.651 1.00 73.31 198 THR A CA 1
ATOM 1620 C C . THR A 1 198 ? 19.539 32.737 59.181 1.00 73.31 198 THR A C 1
ATOM 1622 O O . THR A 1 198 ? 20.255 33.558 59.760 1.00 73.31 198 THR A O 1
ATOM 1625 N N . GLU A 1 199 ? 18.814 31.841 59.851 1.00 72.31 199 GLU A N 1
ATOM 1626 C CA . GLU A 1 199 ? 18.826 31.719 61.314 1.00 72.31 199 GLU A CA 1
ATOM 1627 C C . GLU A 1 199 ? 20.094 31.035 61.851 1.00 72.31 199 GLU A C 1
ATOM 1629 O O . GLU A 1 199 ? 20.672 31.501 62.837 1.00 72.31 199 GLU A O 1
ATOM 1634 N N . SER A 1 200 ? 20.600 29.997 61.176 1.00 61.47 200 SER A N 1
ATOM 1635 C CA . SER A 1 200 ? 21.850 29.322 61.568 1.00 61.47 200 SER A CA 1
ATOM 1636 C C . SER A 1 200 ? 23.085 30.228 61.435 1.00 61.47 200 SER A C 1
ATOM 1638 O O . SER A 1 200 ? 23.956 30.218 62.310 1.00 61.47 200 SER A O 1
ATOM 1640 N N . LYS A 1 201 ? 23.122 31.122 60.434 1.00 59.91 201 LYS A N 1
ATOM 1641 C CA . LYS A 1 201 ? 24.172 32.152 60.288 1.00 59.91 201 LYS A CA 1
ATOM 1642 C C . LYS A 1 201 ? 24.191 33.201 61.411 1.00 59.91 201 LYS A C 1
ATOM 1644 O O . LYS A 1 201 ? 25.206 33.870 61.578 1.00 59.91 201 LYS A O 1
ATOM 1649 N N . LYS A 1 202 ? 23.117 33.347 62.200 1.00 59.00 202 LYS A N 1
ATOM 1650 C CA . LYS A 1 202 ? 23.045 34.300 63.328 1.00 59.00 202 LYS A CA 1
ATOM 1651 C C . LYS A 1 202 ? 23.453 33.704 64.682 1.00 59.00 202 LYS A C 1
ATOM 1653 O O . LYS A 1 202 ? 23.552 34.457 65.648 1.00 59.00 202 LYS A O 1
ATOM 1658 N N . ARG A 1 203 ? 23.679 32.387 64.786 1.00 54.91 203 ARG A N 1
ATOM 1659 C CA . ARG A 1 203 ? 23.948 31.712 66.075 1.00 54.91 203 ARG A CA 1
ATOM 1660 C C . ARG A 1 203 ? 25.141 30.758 66.101 1.00 54.91 203 ARG A C 1
ATOM 1662 O O . ARG A 1 203 ? 25.413 30.200 67.159 1.00 54.91 203 ARG A O 1
ATOM 1669 N N . ALA A 1 204 ? 25.876 30.581 65.008 1.00 49.22 204 ALA A N 1
ATOM 1670 C CA . ALA A 1 204 ? 27.057 29.728 65.038 1.00 49.22 204 ALA A CA 1
ATOM 1671 C C . ALA A 1 204 ? 28.269 30.481 65.633 1.00 49.22 204 ALA A C 1
ATOM 1673 O O . ALA A 1 204 ? 28.740 31.443 65.016 1.00 49.22 204 ALA A O 1
ATOM 1674 N N . PRO A 1 205 ? 28.826 30.067 66.789 1.00 60.50 205 PRO A N 1
ATOM 1675 C CA . PRO A 1 205 ? 30.208 30.409 67.102 1.00 60.50 205 PRO A CA 1
ATOM 1676 C C . PRO A 1 205 ? 31.094 29.888 65.963 1.00 60.50 205 PRO A C 1
ATOM 1678 O O . PRO A 1 205 ? 30.821 28.821 65.411 1.00 60.50 205 PRO A O 1
ATOM 1681 N N . LYS A 1 206 ? 32.137 30.641 65.587 1.00 56.72 206 LYS A N 1
ATOM 1682 C CA . LYS A 1 206 ? 33.159 30.200 64.624 1.00 56.72 206 LYS A CA 1
ATOM 1683 C C . LYS A 1 206 ? 33.874 28.964 65.183 1.00 56.72 206 LYS A C 1
ATOM 1685 O O . LYS A 1 206 ? 34.930 29.077 65.796 1.00 56.72 206 LYS A O 1
ATOM 1690 N N . ILE A 1 207 ? 33.279 27.793 65.006 1.00 62.31 207 ILE A N 1
ATOM 1691 C CA . ILE A 1 207 ? 33.961 26.518 65.161 1.00 62.31 207 ILE A CA 1
ATOM 1692 C C . ILE A 1 207 ? 34.719 26.320 63.857 1.00 62.31 207 ILE A C 1
ATOM 1694 O O . ILE A 1 207 ? 34.139 26.321 62.771 1.00 62.31 207 ILE A O 1
ATOM 1698 N N . ASP A 1 208 ? 36.034 26.239 63.984 1.00 77.62 208 ASP A N 1
ATOM 1699 C CA . ASP A 1 208 ? 36.956 25.955 62.897 1.00 77.62 208 ASP A CA 1
ATOM 1700 C C . ASP A 1 208 ? 36.725 24.511 62.424 1.00 77.62 208 ASP A C 1
ATOM 1702 O O . ASP A 1 208 ? 37.333 23.563 62.920 1.00 77.62 208 ASP A O 1
ATOM 1706 N N . LEU A 1 209 ? 35.762 24.341 61.511 1.00 67.75 209 LEU A N 1
ATOM 1707 C CA . LEU A 1 209 ? 35.365 23.052 60.934 1.00 67.75 209 LEU A CA 1
ATOM 1708 C C . LEU A 1 209 ? 36.553 22.290 60.340 1.00 67.75 209 LEU A C 1
ATOM 1710 O O . LEU A 1 209 ? 36.530 21.063 60.293 1.00 67.75 209 LEU A O 1
ATOM 1714 N N . GLN A 1 210 ? 37.592 23.010 59.918 1.00 76.38 210 GLN A N 1
ATOM 1715 C CA . GLN A 1 210 ? 38.793 22.424 59.348 1.00 76.38 210 GLN A CA 1
ATOM 1716 C C . GLN A 1 210 ? 39.591 21.661 60.415 1.00 76.38 210 GLN A C 1
ATOM 1718 O O . GLN A 1 210 ? 39.998 20.526 60.181 1.00 76.38 210 GLN A O 1
ATOM 1723 N N . LYS A 1 211 ? 39.679 22.213 61.633 1.00 79.50 211 LYS A N 1
ATOM 1724 C CA . LYS A 1 211 ? 40.295 21.549 62.793 1.00 79.50 211 LYS A CA 1
ATOM 1725 C C . LYS A 1 211 ? 39.547 20.303 63.259 1.00 79.50 211 LYS A C 1
ATOM 1727 O O . LYS A 1 211 ? 40.174 19.341 63.692 1.00 79.50 211 LYS A O 1
ATOM 1732 N N . GLU A 1 212 ? 38.218 20.311 63.221 1.00 80.81 212 GLU A N 1
ATOM 1733 C CA . GLU A 1 212 ? 37.421 19.138 63.610 1.00 80.81 212 GLU A CA 1
ATOM 1734 C C . GLU A 1 212 ? 37.504 18.025 62.551 1.00 80.81 212 GLU A C 1
ATOM 1736 O O . GLU A 1 212 ? 37.641 16.854 62.901 1.00 80.81 212 GLU A O 1
ATOM 1741 N N . LEU A 1 213 ? 37.527 18.380 61.260 1.00 80.12 213 LEU A N 1
ATOM 1742 C CA . LEU A 1 213 ? 37.747 17.426 60.168 1.00 80.12 213 LEU A CA 1
ATOM 1743 C C . LEU A 1 213 ? 39.122 16.756 60.249 1.00 80.12 213 LEU A C 1
ATOM 1745 O O . LEU A 1 213 ? 39.202 15.540 60.087 1.00 80.12 213 LEU A O 1
ATOM 1749 N N . GLU A 1 214 ? 40.182 17.510 60.553 1.00 85.88 214 GLU A N 1
ATOM 1750 C CA . GLU A 1 214 ? 41.525 16.950 60.754 1.00 85.88 214 GLU A CA 1
ATOM 1751 C C . GLU A 1 214 ? 41.560 15.942 61.910 1.00 85.88 214 GLU A C 1
ATOM 1753 O O . GLU A 1 214 ? 42.136 14.866 61.763 1.00 85.88 214 GLU A O 1
ATOM 1758 N N . LYS A 1 215 ? 40.873 16.219 63.028 1.00 84.06 215 LYS A N 1
ATOM 1759 C CA . LYS A 1 215 ? 40.778 15.269 64.151 1.00 84.06 215 LYS A CA 1
ATOM 1760 C C . LYS A 1 215 ? 40.085 13.968 63.762 1.00 84.06 215 LYS A C 1
ATOM 1762 O O . LYS A 1 215 ? 40.548 12.898 64.147 1.00 84.06 215 LYS A O 1
ATOM 1767 N N . VAL A 1 216 ? 38.984 14.044 63.013 1.00 82.44 216 VAL A N 1
ATOM 1768 C CA . VAL A 1 216 ? 38.256 12.850 62.553 1.00 82.44 216 VAL A CA 1
ATOM 1769 C C . VAL A 1 216 ? 39.107 12.054 61.567 1.00 82.44 216 VAL A C 1
ATOM 1771 O O . VAL A 1 216 ? 39.165 10.829 61.661 1.00 82.44 216 VAL A O 1
ATOM 1774 N N . TYR A 1 217 ? 39.812 12.734 60.661 1.00 80.69 217 TYR A N 1
ATOM 1775 C CA . TYR A 1 217 ? 40.694 12.079 59.698 1.00 80.69 217 TYR A CA 1
ATOM 1776 C C . TYR A 1 217 ? 41.860 11.363 60.389 1.00 80.69 217 TYR A C 1
ATOM 1778 O O . TYR A 1 217 ? 42.129 10.203 60.083 1.00 80.69 217 TYR A O 1
ATOM 1786 N N . GLU A 1 218 ? 42.505 12.010 61.363 1.00 84.50 218 GLU A N 1
ATOM 1787 C CA . GLU A 1 218 ? 43.557 11.398 62.183 1.00 84.50 218 GLU A CA 1
ATOM 1788 C C . GLU A 1 218 ? 43.024 10.220 63.013 1.00 84.50 218 GLU A C 1
ATOM 1790 O O . GLU A 1 218 ? 43.670 9.175 63.104 1.00 84.50 218 GLU A O 1
ATOM 1795 N N . TYR A 1 219 ? 41.806 10.326 63.551 1.00 76.25 219 TYR A N 1
ATOM 1796 C CA . TYR A 1 219 ? 41.171 9.241 64.297 1.00 76.25 219 TYR A CA 1
ATOM 1797 C C . TYR A 1 219 ? 40.888 8.014 63.414 1.00 76.25 219 TYR A C 1
ATOM 1799 O O . TYR A 1 219 ? 41.288 6.906 63.775 1.00 76.25 219 TYR A O 1
ATOM 1807 N N . ILE A 1 220 ? 40.299 8.203 62.224 1.00 79.44 220 ILE A N 1
ATOM 1808 C CA . ILE A 1 220 ? 40.064 7.123 61.245 1.00 79.44 220 ILE A CA 1
ATOM 1809 C C . ILE A 1 220 ? 41.393 6.488 60.816 1.00 79.44 220 ILE A C 1
ATOM 1811 O O . ILE A 1 220 ? 41.516 5.265 60.761 1.00 79.44 220 ILE A O 1
ATOM 1815 N N . LYS A 1 221 ? 42.413 7.310 60.552 1.00 79.31 221 LYS A N 1
ATOM 1816 C CA . LYS A 1 221 ? 43.736 6.850 60.113 1.00 79.31 221 LYS A CA 1
ATOM 1817 C C . LYS A 1 221 ? 44.486 6.078 61.200 1.00 79.31 221 LYS A C 1
ATOM 1819 O O . LYS A 1 221 ? 45.293 5.211 60.876 1.00 79.31 221 LYS A O 1
ATOM 1824 N N . SER A 1 222 ? 44.201 6.350 62.474 1.00 84.69 222 SER A N 1
ATOM 1825 C CA . SER A 1 222 ? 44.818 5.653 63.608 1.00 84.69 222 SER A CA 1
ATOM 1826 C C . SER A 1 222 ? 44.350 4.202 63.787 1.00 84.69 222 SER A C 1
ATOM 1828 O O . SER A 1 222 ? 44.935 3.484 64.595 1.00 84.69 222 SER A O 1
ATOM 1830 N N . GLY A 1 223 ? 43.317 3.758 63.058 1.00 73.62 223 GLY A N 1
ATOM 1831 C CA . GLY A 1 223 ? 42.848 2.367 63.077 1.00 73.62 223 GLY A CA 1
ATOM 1832 C C . GLY A 1 223 ? 42.249 1.903 64.411 1.00 73.62 223 GLY A C 1
ATOM 1833 O O . GLY A 1 223 ? 41.956 0.724 64.555 1.00 73.62 223 GLY A O 1
ATOM 1834 N N . LYS A 1 224 ? 42.038 2.809 65.377 1.00 70.44 224 LYS A N 1
ATOM 1835 C CA . LYS A 1 224 ? 41.469 2.528 66.709 1.00 70.44 224 LYS A CA 1
ATOM 1836 C C . LYS A 1 224 ? 39.936 2.440 66.707 1.00 70.44 224 LYS A C 1
ATOM 1838 O O . LYS A 1 224 ? 39.285 2.949 67.617 1.00 70.44 224 LYS A O 1
ATOM 1843 N N . PHE A 1 225 ? 39.356 1.853 65.663 1.00 63.34 225 PHE A N 1
ATOM 1844 C CA . PHE A 1 225 ? 37.939 1.496 65.648 1.00 63.34 225 PHE A CA 1
ATOM 1845 C C . PHE A 1 225 ? 37.810 0.069 66.186 1.00 63.34 225 PHE A C 1
ATOM 1847 O O . PHE A 1 225 ? 37.736 -0.890 65.421 1.00 63.34 225 PHE A O 1
ATOM 1854 N N . ASP A 1 226 ? 37.836 -0.058 67.511 1.00 60.00 226 ASP A N 1
ATOM 1855 C CA . ASP A 1 226 ? 37.387 -1.276 68.182 1.00 60.00 226 ASP A CA 1
ATOM 1856 C C . ASP A 1 226 ? 35.848 -1.267 68.136 1.00 60.00 226 ASP A C 1
ATOM 1858 O O . ASP A 1 226 ? 35.210 -0.432 68.782 1.00 60.00 226 ASP A O 1
ATOM 1862 N N . LEU A 1 227 ? 35.274 -2.113 67.273 1.00 54.38 227 LEU A N 1
ATOM 1863 C CA . LEU A 1 227 ? 33.829 -2.368 67.165 1.00 54.38 227 LEU A CA 1
ATOM 1864 C C . LEU A 1 227 ? 33.328 -3.233 68.325 1.00 54.38 227 LEU A C 1
ATOM 1866 O O . LEU A 1 227 ? 34.023 -4.218 68.661 1.00 54.38 227 LEU A O 1
#

Radius of gyration: 37.69 Å; Cα contacts (8 Å, |Δi|>4): 217; chains: 1; bounding box: 70×53×97 Å